Protein AF-A0A1G0K2X9-F1 (afdb_monomer_lite)

Foldseek 3Di:
DDQWDWAAFAAKIKTDNDQLQDQQDKFQKDKDFDDPFDLKDLCVLCVVQSIARFIEMEGASVQQVLVQVLQVVSVCVNPVPDDVNSSDDHIYGHADADPPRDGDNRRVRVNVCRPDDHDRDDYDRYQDKDWDWDDDDPKIWIWIDRPPTMIMIGMPDPDDSVLNVVCNVVPDQPPPLSVLCVNPDDDDPPPCPVPCPVCSVVVNVVSVVVSVVVVVVD

pLDDT: mean 70.69, std 17.68, range [31.41, 95.06]

Secondary structure (DSSP, 8-state):
--SSEEEEETTEEEEESS-TTS----EEEEEEE-TT---EESHHHHHHHSEESS-EEEEEGGGHHHHHHHHHHHHHHH-TT--GGGT-SPPEEEEPPPTTPPPP--HHHHHHHHHSS----PPSSPPPEEEEEEEETTEEEEEEEETTTEEEEEESS---HHHHHHHHHTGGG-HHHHHHTTT------TT-TTSHHHHHHHHHHHHHHHHHHHHHT-

Radius of gyration: 18.3 Å; chains: 1; bounding box: 35×46×52 Å

Structure (mmCIF, N/CA/C/O backbone):
data_AF-A0A1G0K2X9-F1
#
_entry.id   AF-A0A1G0K2X9-F1
#
loop_
_atom_site.group_PDB
_atom_site.id
_atom_site.type_symbol
_atom_site.label_atom_id
_atom_site.label_alt_id
_atom_site.label_comp_id
_atom_site.label_asym_id
_atom_site.label_entity_id
_atom_site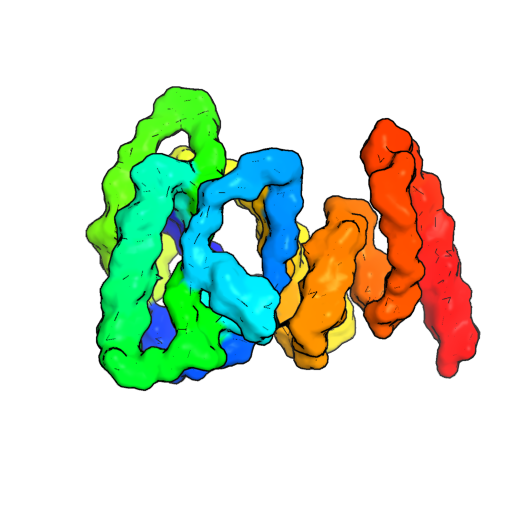.label_seq_id
_atom_site.pdbx_PDB_ins_code
_atom_site.Cartn_x
_atom_site.Cartn_y
_atom_site.Cartn_z
_atom_site.occupancy
_atom_site.B_iso_or_equiv
_atom_site.auth_seq_id
_atom_site.auth_comp_id
_atom_site.auth_asym_id
_atom_site.auth_atom_id
_atom_site.pdbx_PDB_model_num
ATOM 1 N N . MET A 1 1 ? 16.653 2.088 9.966 1.00 58.22 1 MET A N 1
ATOM 2 C CA . MET A 1 1 ? 16.153 2.801 8.776 1.00 58.22 1 MET A CA 1
ATOM 3 C C . MET A 1 1 ? 14.787 2.215 8.491 1.00 58.22 1 MET A C 1
ATOM 5 O O . MET A 1 1 ? 14.693 0.998 8.639 1.00 58.22 1 MET A O 1
ATOM 9 N N . PRO A 1 2 ? 13.755 3.025 8.215 1.00 67.44 2 PRO A N 1
ATOM 10 C CA . PRO A 1 2 ? 12.453 2.471 7.889 1.00 67.44 2 PRO A CA 1
ATOM 11 C C . PRO A 1 2 ? 12.543 1.605 6.626 1.00 67.44 2 PRO A C 1
ATOM 13 O O . PRO A 1 2 ? 13.372 1.863 5.752 1.00 67.44 2 PRO A O 1
ATOM 16 N N . LEU A 1 3 ? 11.737 0.550 6.579 1.00 78.25 3 LEU A N 1
ATOM 17 C CA . LEU A 1 3 ? 11.606 -0.361 5.445 1.00 78.25 3 LEU A CA 1
ATOM 18 C C . LEU A 1 3 ? 10.887 0.323 4.278 1.00 78.25 3 LEU A C 1
ATOM 20 O O . LEU A 1 3 ? 11.187 0.043 3.120 1.00 78.25 3 LEU A O 1
ATOM 24 N N . LEU A 1 4 ? 9.956 1.225 4.593 1.00 83.69 4 LEU A N 1
ATOM 25 C CA . LEU A 1 4 ? 9.247 2.048 3.627 1.00 83.69 4 LEU A CA 1
ATOM 26 C C . LEU A 1 4 ? 9.661 3.516 3.736 1.00 83.69 4 LEU A C 1
ATOM 28 O O . LEU A 1 4 ? 9.582 4.133 4.799 1.00 83.69 4 LEU A O 1
ATOM 32 N N . ASP A 1 5 ? 10.012 4.111 2.602 1.00 83.69 5 ASP A N 1
ATOM 33 C CA . ASP A 1 5 ? 10.122 5.560 2.486 1.00 83.69 5 ASP A CA 1
ATOM 34 C C . ASP A 1 5 ? 8.722 6.169 2.363 1.00 83.69 5 ASP A C 1
ATOM 36 O O . ASP A 1 5 ? 7.942 5.786 1.483 1.00 83.69 5 ASP A O 1
ATOM 40 N N . LEU A 1 6 ? 8.433 7.176 3.189 1.00 84.50 6 LEU A N 1
ATOM 41 C CA . LEU A 1 6 ? 7.237 8.003 3.064 1.00 84.50 6 LEU A CA 1
ATOM 42 C C . LEU A 1 6 ? 7.522 9.247 2.218 1.00 84.50 6 LEU A C 1
ATOM 44 O O . LEU A 1 6 ? 8.376 10.063 2.564 1.00 84.50 6 LEU A O 1
ATOM 48 N N . ILE A 1 7 ? 6.728 9.451 1.170 1.00 83.69 7 ILE A N 1
ATOM 49 C CA . ILE A 1 7 ? 6.703 10.688 0.383 1.00 83.69 7 ILE A CA 1
ATOM 50 C C . ILE A 1 7 ? 5.349 11.365 0.577 1.00 83.69 7 ILE A C 1
ATOM 52 O O . ILE A 1 7 ? 4.294 10.748 0.403 1.00 83.69 7 ILE A O 1
ATOM 56 N N . ALA A 1 8 ? 5.374 12.652 0.918 1.00 82.06 8 ALA A N 1
ATOM 57 C CA . ALA A 1 8 ? 4.185 13.487 0.998 1.00 82.06 8 ALA A CA 1
ATOM 58 C C . ALA A 1 8 ? 4.082 14.386 -0.239 1.00 82.06 8 ALA A C 1
ATOM 60 O O . ALA A 1 8 ? 5.015 15.112 -0.569 1.00 82.06 8 ALA A O 1
ATOM 61 N N . VAL A 1 9 ? 2.929 14.353 -0.910 1.00 80.94 9 VAL A N 1
ATOM 62 C CA . VAL A 1 9 ? 2.637 15.193 -2.079 1.00 80.94 9 VAL A CA 1
ATOM 63 C C . VAL A 1 9 ? 1.255 15.800 -1.893 1.00 80.94 9 VAL A C 1
ATOM 65 O O . VAL A 1 9 ? 0.242 15.144 -2.136 1.00 80.94 9 VAL A O 1
ATOM 68 N N . GLY A 1 10 ? 1.206 17.038 -1.395 1.00 80.94 10 GLY A N 1
ATOM 69 C CA . GLY A 1 10 ? -0.045 17.656 -0.955 1.00 80.94 10 GLY A CA 1
ATOM 70 C C . GLY A 1 10 ? -0.787 16.744 0.030 1.00 80.94 10 GLY A C 1
ATOM 71 O O . GLY A 1 10 ? -0.238 16.310 1.047 1.00 80.94 10 GLY A O 1
ATOM 72 N N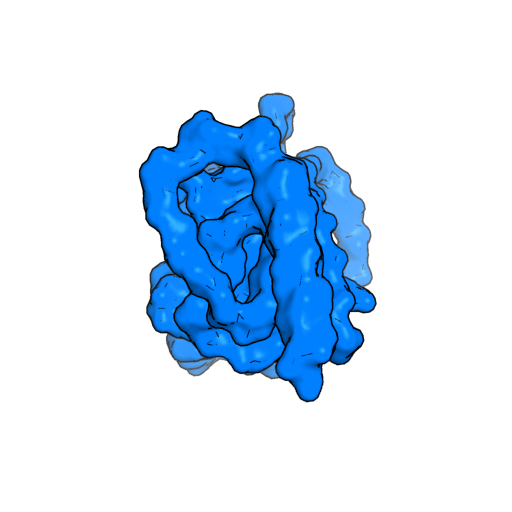 . ASN A 1 11 ? -2.011 16.368 -0.332 1.00 83.00 11 ASN A N 1
ATOM 73 C CA . ASN A 1 11 ? -2.855 15.474 0.464 1.00 83.00 11 ASN A CA 1
ATOM 74 C C . ASN A 1 11 ? -2.606 13.979 0.218 1.00 83.00 11 ASN A C 1
ATOM 76 O O . ASN A 1 11 ? -3.255 13.144 0.846 1.00 83.00 11 ASN A O 1
ATOM 80 N N . CYS A 1 12 ? -1.687 13.629 -0.681 1.00 85.62 12 CYS A N 1
ATOM 81 C CA . CYS A 1 12 ? -1.311 12.252 -0.954 1.00 85.62 12 CYS A CA 1
ATOM 82 C C . CYS A 1 12 ? -0.108 11.821 -0.108 1.00 85.62 12 CYS A C 1
ATOM 84 O O . CYS A 1 12 ? 0.784 12.613 0.228 1.00 85.62 12 CYS A O 1
ATOM 86 N N . ARG A 1 13 ? -0.094 10.536 0.232 1.00 87.00 13 ARG A N 1
ATOM 87 C CA . ARG A 1 13 ? 1.001 9.825 0.872 1.00 87.00 13 ARG A CA 1
ATOM 88 C C . ARG A 1 13 ? 1.353 8.623 0.041 1.00 87.00 13 ARG A C 1
ATOM 90 O O . ARG A 1 13 ? 0.472 7.891 -0.398 1.00 87.00 13 ARG A O 1
ATOM 97 N N . ILE A 1 14 ? 2.643 8.450 -0.164 1.00 88.12 14 ILE A N 1
ATOM 98 C CA . ILE A 1 14 ? 3.176 7.374 -0.971 1.00 88.12 14 ILE A CA 1
ATOM 99 C C . ILE A 1 14 ? 4.178 6.625 -0.112 1.00 88.12 14 ILE A C 1
ATOM 101 O O . ILE A 1 14 ? 5.106 7.241 0.409 1.00 88.12 14 ILE A O 1
ATOM 105 N N . LEU A 1 15 ? 3.978 5.320 0.042 1.00 88.69 15 LEU A N 1
ATOM 106 C CA . LEU A 1 15 ? 4.958 4.432 0.658 1.00 88.69 15 LEU A CA 1
ATOM 107 C C . LEU A 1 15 ? 5.689 3.669 -0.442 1.00 88.69 15 LEU A C 1
ATOM 109 O O . LEU A 1 15 ? 5.0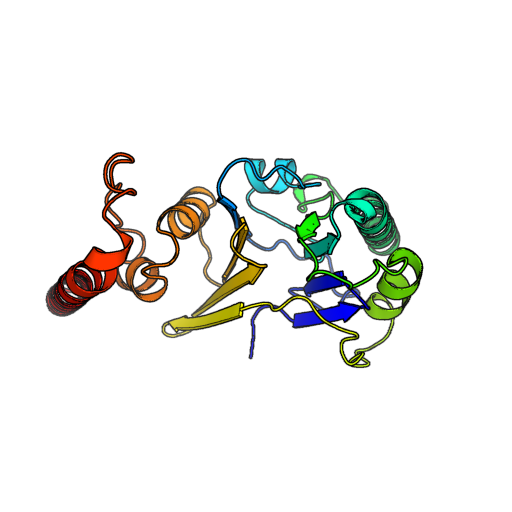43 3.114 -1.332 1.00 88.69 15 LEU A O 1
ATOM 113 N N . ARG A 1 16 ? 7.020 3.623 -0.394 1.00 86.06 16 ARG A N 1
ATOM 114 C CA . ARG A 1 16 ? 7.831 2.868 -1.363 1.00 86.06 16 ARG A CA 1
ATOM 115 C C . ARG A 1 16 ? 8.888 2.021 -0.656 1.00 86.06 16 ARG A C 1
ATOM 117 O O . ARG A 1 16 ? 9.515 2.491 0.285 1.00 86.06 16 ARG A O 1
ATOM 124 N N . TRP A 1 17 ? 9.096 0.802 -1.146 1.00 83.12 17 TRP A N 1
ATOM 125 C CA . TRP A 1 17 ? 10.187 -0.081 -0.704 1.00 83.12 17 TRP A CA 1
ATOM 126 C C . TRP A 1 17 ? 11.537 0.309 -1.301 1.00 83.12 17 TRP A C 1
ATOM 128 O O . TRP A 1 17 ? 12.582 0.100 -0.697 1.00 83.12 17 TRP A O 1
ATOM 138 N N . GLU A 1 18 ? 11.519 0.857 -2.510 1.00 77.31 18 GLU A N 1
ATOM 139 C CA . GLU A 1 18 ? 12.718 1.143 -3.283 1.00 77.31 18 GLU A CA 1
ATOM 140 C C . GLU A 1 18 ? 12.566 2.451 -4.055 1.00 77.31 18 GLU A C 1
ATOM 142 O O . GLU A 1 18 ? 11.459 2.965 -4.257 1.00 77.31 18 GLU A O 1
ATOM 147 N N . ALA A 1 19 ? 13.698 3.001 -4.496 1.00 73.50 19 ALA A N 1
ATOM 148 C CA . ALA A 1 19 ? 13.689 4.109 -5.434 1.00 73.50 19 ALA A CA 1
ATOM 149 C C . ALA A 1 19 ? 12.940 3.695 -6.709 1.00 73.50 19 ALA A C 1
ATOM 151 O O . ALA A 1 19 ? 13.078 2.575 -7.193 1.00 73.50 19 ALA A O 1
ATOM 152 N N . TRP A 1 20 ? 12.162 4.620 -7.268 1.00 65.88 20 TRP A N 1
ATOM 153 C CA . TRP A 1 20 ? 11.263 4.360 -8.395 1.00 65.88 20 TRP A CA 1
ATOM 154 C C . TRP A 1 20 ? 11.950 3.709 -9.619 1.00 65.88 20 TRP A C 1
ATOM 156 O O . TRP A 1 20 ? 11.330 2.944 -10.353 1.00 65.88 20 TRP A O 1
ATOM 166 N N . ASN A 1 21 ? 13.238 3.984 -9.830 1.00 67.25 21 ASN A N 1
ATOM 167 C CA . ASN A 1 21 ? 14.038 3.472 -10.943 1.00 67.25 21 ASN A CA 1
ATOM 168 C C . ASN A 1 21 ? 14.802 2.168 -10.643 1.00 67.25 21 ASN A C 1
ATOM 170 O O . ASN A 1 21 ? 15.596 1.734 -11.477 1.00 67.25 21 ASN A O 1
ATOM 174 N N . ALA A 1 22 ? 14.610 1.548 -9.478 1.00 64.69 22 ALA A N 1
ATOM 175 C CA . ALA A 1 22 ? 15.149 0.218 -9.224 1.00 64.69 22 ALA A CA 1
ATOM 176 C C . ALA A 1 22 ? 14.462 -0.826 -10.138 1.00 64.69 22 ALA A C 1
ATOM 178 O O . ALA A 1 22 ? 13.331 -0.597 -10.587 1.00 64.69 22 ALA A O 1
ATOM 179 N N . PRO A 1 23 ? 15.088 -1.982 -10.432 1.00 68.06 23 PRO A N 1
ATOM 180 C CA . PRO A 1 23 ? 14.395 -3.116 -11.055 1.00 68.06 23 PRO A CA 1
ATOM 181 C C . PRO A 1 23 ? 13.141 -3.500 -10.259 1.00 68.06 23 PRO A C 1
ATOM 183 O O . PRO A 1 23 ? 13.160 -3.376 -9.041 1.00 68.06 23 PRO A O 1
ATOM 186 N N . ALA A 1 24 ? 12.060 -3.935 -10.918 1.00 67.38 24 ALA A N 1
ATOM 187 C CA . ALA A 1 24 ? 10.810 -4.311 -10.245 1.00 67.38 24 ALA A CA 1
ATOM 188 C C . ALA A 1 24 ? 11.021 -5.438 -9.226 1.00 67.38 24 ALA A C 1
ATOM 190 O O . ALA A 1 24 ? 11.086 -6.613 -9.582 1.00 67.38 24 ALA A O 1
ATOM 191 N N . GLY A 1 25 ? 11.133 -5.063 -7.948 1.00 72.56 25 GLY A N 1
ATOM 192 C CA . GLY A 1 25 ? 11.098 -5.997 -6.836 1.00 72.56 25 GLY A CA 1
ATOM 193 C C . GLY A 1 25 ? 9.686 -6.532 -6.604 1.00 72.56 25 GLY A C 1
ATOM 194 O O . GLY A 1 25 ? 8.691 -5.904 -6.969 1.00 72.56 25 GLY A O 1
ATOM 195 N N . ARG A 1 26 ? 9.596 -7.701 -5.966 1.00 78.31 26 ARG A N 1
ATOM 196 C CA . ARG A 1 26 ? 8.337 -8.258 -5.464 1.00 78.31 26 ARG A CA 1
ATOM 197 C C . ARG A 1 26 ? 8.364 -8.189 -3.947 1.00 78.31 26 ARG A C 1
ATOM 199 O O . ARG A 1 26 ? 9.166 -8.872 -3.312 1.00 78.31 26 ARG A O 1
ATOM 206 N N . TRP A 1 27 ? 7.471 -7.389 -3.383 1.00 83.06 27 TRP A N 1
ATOM 207 C CA . TRP A 1 27 ? 7.422 -7.134 -1.950 1.00 83.06 27 TRP A CA 1
ATOM 208 C C . TRP A 1 27 ? 6.168 -7.740 -1.353 1.00 83.06 27 TRP A C 1
ATOM 210 O O . TRP A 1 27 ? 5.076 -7.589 -1.896 1.00 83.06 27 TRP A O 1
ATOM 220 N N . PHE A 1 28 ? 6.328 -8.435 -0.233 1.00 81.56 28 PHE A N 1
ATOM 221 C CA . PHE A 1 28 ? 5.206 -8.979 0.510 1.00 81.56 28 PHE A CA 1
ATOM 222 C C . PHE A 1 28 ? 4.449 -7.860 1.217 1.00 81.56 28 PHE A C 1
ATOM 224 O O . PHE A 1 28 ? 5.034 -7.060 1.949 1.00 81.56 28 PHE A O 1
ATOM 231 N N . PHE A 1 29 ? 3.139 -7.822 1.006 1.00 85.69 29 PHE A N 1
ATOM 232 C CA . PHE A 1 29 ? 2.287 -6.763 1.517 1.00 85.69 29 PHE A CA 1
ATOM 233 C C . PHE A 1 29 ? 0.939 -7.320 1.955 1.00 85.69 29 PHE A C 1
ATOM 235 O O . PHE A 1 29 ? 0.361 -8.201 1.318 1.00 85.69 29 PHE A O 1
ATOM 242 N N . SER A 1 30 ? 0.433 -6.784 3.060 1.00 87.56 30 SER A N 1
ATOM 243 C CA . SER A 1 30 ? -0.923 -7.038 3.514 1.00 87.56 30 SER A CA 1
ATOM 244 C C . SER A 1 30 ? -1.467 -5.795 4.201 1.00 87.56 30 SER A C 1
ATOM 246 O O . SER A 1 30 ? -0.730 -5.001 4.794 1.00 87.56 30 SER A O 1
ATOM 248 N N . TYR A 1 31 ? -2.779 -5.636 4.125 1.00 89.12 31 TYR A N 1
ATOM 249 C CA . TYR A 1 31 ? -3.495 -4.516 4.708 1.00 89.12 31 TYR A CA 1
ATOM 250 C C . TYR A 1 31 ? -4.696 -5.023 5.503 1.00 89.12 31 TYR A C 1
ATOM 252 O O . TYR A 1 31 ? -5.118 -6.175 5.387 1.00 89.12 31 TYR A O 1
ATOM 260 N N . ARG A 1 32 ? -5.255 -4.139 6.323 1.00 88.00 32 ARG A N 1
ATOM 261 C CA . ARG A 1 32 ? -6.528 -4.347 7.002 1.00 88.00 32 ARG A CA 1
ATOM 262 C C . ARG A 1 32 ? -7.369 -3.096 6.907 1.00 88.00 32 ARG A C 1
ATOM 264 O O . ARG A 1 32 ? -6.894 -2.007 7.221 1.00 88.00 32 ARG A O 1
ATOM 271 N N . THR A 1 33 ? -8.631 -3.284 6.559 1.00 88.19 33 THR A N 1
ATOM 272 C CA . THR A 1 33 ? -9.662 -2.254 6.641 1.00 88.19 33 THR A CA 1
ATOM 273 C C . THR A 1 33 ? -10.558 -2.479 7.859 1.00 88.19 33 THR A C 1
ATOM 275 O O . THR A 1 33 ? -10.616 -3.580 8.420 1.00 88.19 33 THR A O 1
ATOM 278 N N . ARG A 1 34 ? -11.234 -1.423 8.319 1.00 82.62 34 ARG A N 1
ATOM 279 C CA . ARG A 1 34 ? -12.203 -1.480 9.423 1.00 82.62 34 ARG A CA 1
ATOM 280 C C . ARG A 1 34 ? -13.555 -0.916 9.006 1.00 82.62 34 ARG A C 1
ATOM 282 O O . ARG A 1 34 ? -13.620 0.047 8.246 1.00 82.62 34 ARG A O 1
ATOM 289 N N . GLY A 1 35 ? -14.620 -1.484 9.574 1.00 81.94 35 GLY A N 1
ATOM 290 C CA . GLY A 1 35 ? -15.998 -1.101 9.259 1.00 81.94 35 GLY A CA 1
ATOM 291 C C . GLY A 1 35 ? -16.323 -1.313 7.780 1.00 81.94 35 GLY A C 1
ATOM 292 O O . GLY A 1 35 ? -15.769 -2.205 7.144 1.00 81.94 35 GLY A O 1
ATOM 293 N N . ASP A 1 36 ? -17.169 -0.446 7.228 1.00 83.06 36 ASP A N 1
ATOM 294 C CA . ASP A 1 36 ? -17.617 -0.507 5.828 1.00 83.06 36 ASP A CA 1
ATOM 295 C C . ASP A 1 36 ? -16.670 0.230 4.861 1.00 83.06 36 ASP A C 1
ATOM 297 O O . ASP A 1 36 ? -17.090 0.818 3.857 1.00 83.06 36 ASP A O 1
ATOM 301 N N . TYR A 1 37 ? -15.375 0.273 5.184 1.00 87.50 37 TYR A N 1
ATOM 302 C CA . TYR A 1 37 ? -14.394 0.976 4.370 1.00 87.50 37 TYR A CA 1
ATOM 303 C C . TYR A 1 37 ? -14.243 0.310 2.999 1.00 87.50 37 TYR A C 1
ATOM 305 O O . TYR A 1 37 ? -13.896 -0.864 2.889 1.00 87.50 37 TYR A O 1
ATOM 313 N N . ARG A 1 38 ? -14.479 1.097 1.946 1.00 89.81 38 ARG A N 1
ATOM 314 C CA . ARG A 1 38 ? -14.589 0.613 0.559 1.00 89.81 38 ARG A CA 1
ATOM 315 C C . ARG A 1 38 ? -13.728 1.367 -0.451 1.00 89.81 38 ARG A C 1
ATOM 317 O O . ARG A 1 38 ? -13.798 1.089 -1.643 1.00 89.81 38 ARG A O 1
ATOM 324 N N . TRP A 1 39 ? -12.959 2.358 -0.008 1.00 94.25 39 TRP A N 1
ATOM 325 C CA . TRP A 1 39 ? -12.163 3.193 -0.908 1.00 94.25 39 TRP A CA 1
ATOM 326 C C . TRP A 1 39 ? -10.814 2.531 -1.185 1.00 94.25 39 TRP A C 1
ATOM 328 O O . TRP A 1 39 ? -9.788 2.978 -0.687 1.00 94.25 39 TRP A O 1
ATOM 338 N N . LEU A 1 40 ? -10.827 1.443 -1.955 1.00 95.06 40 LEU A N 1
ATOM 339 C CA . LEU A 1 40 ? -9.634 0.694 -2.349 1.00 95.06 40 LEU A CA 1
ATOM 340 C C . LEU A 1 40 ? -9.585 0.494 -3.863 1.00 95.06 40 LEU A C 1
ATOM 342 O O . LEU A 1 40 ? -10.595 0.177 -4.488 1.00 95.06 40 LEU A O 1
ATOM 346 N N . MET A 1 41 ? -8.390 0.587 -4.442 1.00 94.75 41 MET A N 1
ATOM 347 C CA . MET A 1 41 ? -8.099 0.180 -5.819 1.00 94.75 41 MET A CA 1
ATOM 348 C C . MET A 1 41 ? -6.831 -0.679 -5.859 1.00 94.75 41 MET A C 1
ATOM 350 O O . MET A 1 41 ? -5.958 -0.546 -5.006 1.00 94.75 41 MET A O 1
ATOM 354 N N . GLY A 1 42 ? -6.779 -1.627 -6.796 1.00 90.69 42 GLY A N 1
ATOM 355 C CA . GLY A 1 42 ? -5.678 -2.594 -6.934 1.00 90.69 42 GLY A CA 1
ATOM 356 C C . GLY A 1 42 ? -5.564 -3.654 -5.830 1.00 90.69 42 GLY A C 1
ATOM 357 O O . GLY A 1 42 ? -4.751 -4.566 -5.937 1.00 90.69 42 GLY A O 1
ATOM 358 N N . HIS A 1 43 ? -6.418 -3.600 -4.804 1.00 92.31 43 HIS A N 1
ATOM 359 C CA . HIS A 1 43 ? -6.398 -4.535 -3.676 1.00 92.31 43 HIS A CA 1
ATOM 360 C C . HIS A 1 43 ? -6.611 -6.007 -4.065 1.00 92.31 43 HIS A C 1
ATOM 362 O O . HIS A 1 43 ? -6.054 -6.870 -3.404 1.00 92.31 43 HIS A O 1
ATOM 368 N N . ALA A 1 44 ? -7.320 -6.310 -5.159 1.00 89.88 44 ALA A N 1
ATOM 369 C CA . ALA A 1 44 ? -7.557 -7.691 -5.598 1.00 89.88 44 ALA A CA 1
ATOM 370 C C . ALA A 1 44 ? -6.259 -8.478 -5.868 1.00 89.88 44 ALA A C 1
ATOM 372 O O . ALA A 1 44 ? -6.188 -9.670 -5.589 1.00 89.88 44 ALA A O 1
ATOM 373 N N . VAL A 1 45 ? -5.211 -7.814 -6.366 1.00 86.62 45 VAL A N 1
ATOM 374 C CA . VAL A 1 45 ? -3.904 -8.452 -6.601 1.00 86.62 45 VAL A CA 1
ATOM 375 C C . VAL A 1 45 ? -3.175 -8.707 -5.287 1.00 86.62 45 VAL A C 1
ATOM 377 O O . VAL A 1 45 ? -2.577 -9.764 -5.107 1.00 86.62 45 VAL A O 1
ATOM 380 N N . VAL A 1 46 ? -3.300 -7.797 -4.324 1.00 88.50 46 VAL A N 1
ATOM 381 C CA . VAL A 1 46 ? -2.794 -8.016 -2.963 1.00 88.50 46 VAL A CA 1
ATOM 382 C C . VAL A 1 46 ? -3.562 -9.149 -2.276 1.00 88.50 46 VAL A C 1
ATOM 384 O O . VAL A 1 46 ? -2.964 -10.001 -1.626 1.00 88.50 46 VAL A O 1
ATOM 387 N N . ASP A 1 47 ? -4.877 -9.212 -2.450 1.00 88.00 47 ASP A N 1
ATOM 388 C CA . ASP A 1 47 ? -5.716 -10.247 -1.851 1.00 88.00 47 ASP A CA 1
ATOM 389 C C . ASP A 1 47 ? -5.472 -11.628 -2.464 1.00 88.00 47 ASP A C 1
ATOM 391 O O . ASP A 1 47 ? -5.656 -12.629 -1.775 1.00 88.00 47 ASP A O 1
ATOM 395 N N . GLU A 1 48 ? -5.041 -11.711 -3.720 1.00 86.12 48 GLU A N 1
ATOM 396 C CA . GLU A 1 48 ? -4.720 -12.983 -4.372 1.00 86.12 48 GLU A CA 1
ATOM 397 C C . GLU A 1 48 ? -3.268 -13.401 -4.096 1.00 86.12 48 GLU A C 1
ATOM 399 O O . GLU A 1 48 ? -3.005 -14.508 -3.621 1.00 86.12 48 GLU A O 1
ATOM 404 N N . PHE A 1 49 ? -2.314 -12.494 -4.318 1.00 83.69 49 PHE A N 1
ATOM 405 C CA . PHE A 1 49 ? -0.886 -12.819 -4.349 1.00 83.69 49 PHE A CA 1
ATOM 406 C C . PHE A 1 49 ? -0.114 -12.376 -3.100 1.00 83.69 49 PHE A C 1
ATOM 408 O O . PHE A 1 49 ? 0.994 -12.856 -2.868 1.00 83.69 49 PHE A O 1
ATOM 415 N N . ALA A 1 50 ? -0.697 -11.509 -2.263 1.00 84.56 50 ALA A N 1
ATOM 416 C CA . ALA A 1 50 ? -0.048 -10.860 -1.115 1.00 84.56 50 ALA A CA 1
ATOM 417 C C . ALA A 1 50 ? 1.263 -10.147 -1.478 1.00 84.56 50 ALA A C 1
ATOM 419 O O . ALA A 1 50 ? 2.205 -10.104 -0.681 1.00 84.56 50 ALA A O 1
ATOM 420 N N . THR A 1 51 ? 1.328 -9.607 -2.696 1.00 83.88 51 THR A N 1
ATOM 421 C CA . THR A 1 51 ? 2.513 -8.947 -3.238 1.00 83.88 51 THR A CA 1
ATOM 422 C C . THR A 1 51 ? 2.179 -7.623 -3.903 1.00 83.88 51 THR A C 1
ATOM 424 O O . THR A 1 51 ? 1.071 -7.415 -4.396 1.00 83.88 51 THR A O 1
ATOM 427 N N . VAL A 1 52 ? 3.176 -6.743 -3.947 1.00 86.19 52 VAL A N 1
ATOM 428 C CA . VAL A 1 52 ? 3.175 -5.480 -4.692 1.00 86.19 52 VAL A CA 1
ATOM 429 C C . VAL A 1 52 ? 4.550 -5.252 -5.327 1.00 86.19 52 VAL A C 1
ATOM 431 O O . VAL A 1 52 ? 5.569 -5.637 -4.748 1.00 86.19 52 VAL A O 1
ATOM 434 N N . SER A 1 53 ? 4.590 -4.613 -6.496 1.00 81.62 53 SER A N 1
ATOM 435 C CA . SER A 1 53 ? 5.834 -4.153 -7.152 1.00 81.62 53 SER A CA 1
ATOM 436 C C . SER A 1 53 ? 5.975 -2.637 -7.206 1.00 81.62 53 SER A C 1
ATOM 438 O O . SER A 1 53 ? 7.032 -2.119 -7.571 1.00 81.62 53 SER A O 1
ATOM 440 N N . GLY A 1 54 ? 4.904 -1.913 -6.889 1.00 82.44 54 GLY A N 1
ATOM 441 C CA . GLY A 1 54 ? 4.834 -0.463 -6.996 1.00 82.44 54 GLY A CA 1
ATOM 442 C C . GLY A 1 54 ? 4.680 0.233 -5.646 1.00 82.44 54 GLY A C 1
ATOM 443 O O . GLY A 1 54 ? 4.452 -0.417 -4.622 1.00 82.44 54 GLY A O 1
ATOM 444 N N . PRO A 1 55 ? 4.770 1.572 -5.638 1.00 88.44 55 PRO A N 1
ATOM 445 C CA . PRO A 1 55 ? 4.431 2.359 -4.465 1.00 88.44 55 PRO A CA 1
ATOM 446 C C . PRO A 1 55 ? 2.980 2.122 -4.023 1.00 88.44 55 PRO A C 1
ATOM 448 O O . PRO A 1 55 ? 2.095 1.883 -4.847 1.00 88.44 55 PRO A O 1
ATOM 451 N N . LEU A 1 56 ? 2.735 2.234 -2.720 1.00 91.50 56 LEU A N 1
ATOM 452 C CA . LEU A 1 56 ? 1.392 2.261 -2.145 1.00 91.50 56 LEU A CA 1
ATOM 453 C C . LEU A 1 56 ? 0.917 3.707 -2.077 1.00 91.50 56 LEU A C 1
ATOM 455 O O . LEU A 1 56 ? 1.625 4.555 -1.532 1.00 91.50 56 LEU A O 1
ATOM 459 N N . PHE A 1 57 ? -0.284 3.986 -2.569 1.00 91.94 57 PHE A N 1
ATOM 460 C CA . PHE A 1 57 ? -0.824 5.342 -2.612 1.00 91.94 57 PHE A CA 1
ATOM 461 C C . PHE A 1 57 ? -1.979 5.518 -1.628 1.00 91.94 57 PHE A C 1
ATOM 463 O O . PHE A 1 57 ? -2.921 4.732 -1.602 1.00 91.94 57 PHE A O 1
ATOM 470 N N . PHE A 1 58 ? -1.950 6.605 -0.868 1.00 91.38 58 PHE A N 1
ATOM 471 C CA . PHE A 1 58 ? -3.011 7.001 0.049 1.00 91.38 58 PHE A CA 1
ATOM 472 C C . PHE A 1 58 ? -3.394 8.443 -0.260 1.00 91.38 58 PHE A C 1
ATOM 474 O O . PHE A 1 58 ? -2.545 9.330 -0.250 1.00 91.38 58 PHE A O 1
ATOM 481 N N . SER A 1 59 ? -4.648 8.698 -0.603 1.00 89.31 59 SER A N 1
ATOM 482 C CA . SER A 1 59 ? -5.103 10.002 -1.112 1.00 89.31 59 SER A CA 1
ATOM 483 C C . SER A 1 59 ? -6.571 10.211 -0.759 1.00 89.31 59 SER A C 1
ATOM 485 O O . SER A 1 59 ? -7.238 9.226 -0.449 1.00 89.31 59 SER A O 1
ATOM 487 N N . PRO A 1 60 ? -7.104 11.443 -0.756 1.00 89.19 60 PRO A N 1
ATOM 488 C CA . PRO A 1 60 ? -8.536 11.668 -0.599 1.00 89.19 60 PRO A CA 1
ATOM 489 C C . PRO A 1 60 ? -9.377 10.734 -1.478 1.00 89.19 60 PRO A C 1
ATOM 491 O O . PRO A 1 60 ? -9.023 10.445 -2.622 1.00 89.19 60 PRO A O 1
ATOM 494 N N . ALA A 1 61 ? -10.480 10.216 -0.933 1.00 89.50 61 ALA A N 1
ATOM 495 C CA . ALA A 1 61 ? -11.276 9.182 -1.601 1.00 89.50 61 ALA A CA 1
ATOM 496 C C . ALA A 1 61 ? -11.813 9.608 -2.984 1.00 89.50 61 ALA A C 1
ATOM 498 O O . ALA A 1 61 ? -11.957 8.774 -3.875 1.00 89.50 61 ALA A O 1
ATOM 499 N N . ASP A 1 62 ? -12.070 10.900 -3.180 1.00 89.06 62 ASP A N 1
ATOM 500 C CA . ASP A 1 62 ? -12.487 11.514 -4.445 1.00 89.06 62 ASP A CA 1
ATOM 501 C C . ASP A 1 62 ? -11.355 11.622 -5.486 1.00 89.06 62 ASP A C 1
ATOM 503 O O . ASP A 1 62 ? -11.616 11.820 -6.671 1.00 89.06 62 ASP A O 1
ATOM 507 N N . GLN A 1 63 ? -10.101 11.435 -5.073 1.00 89.69 63 GLN A N 1
ATOM 508 C CA . GLN A 1 63 ? -8.918 11.446 -5.935 1.00 89.69 63 GLN A CA 1
ATOM 509 C C . GLN A 1 63 ? -8.394 10.046 -6.269 1.00 89.69 63 GLN A C 1
ATOM 511 O O . GLN A 1 63 ? -7.435 9.917 -7.033 1.00 89.69 63 GLN A O 1
ATOM 516 N N . LEU A 1 64 ? -9.026 8.994 -5.738 1.00 90.75 64 LEU A N 1
ATOM 517 C CA . LEU A 1 64 ? -8.541 7.617 -5.828 1.00 90.75 64 LEU A CA 1
ATOM 518 C C . LEU A 1 64 ? -8.292 7.166 -7.278 1.00 90.75 64 LEU A C 1
ATOM 520 O O . LEU A 1 64 ? -7.261 6.571 -7.573 1.00 90.75 64 LEU A O 1
ATOM 524 N N . GLY A 1 65 ? -9.186 7.523 -8.205 1.00 91.19 65 GLY A N 1
ATOM 525 C CA . GLY A 1 65 ? -9.013 7.204 -9.627 1.00 91.19 65 GLY A CA 1
ATOM 526 C C . GLY A 1 65 ? -7.809 7.903 -10.270 1.00 91.19 65 GLY A C 1
ATOM 527 O O . GLY A 1 65 ? -7.104 7.298 -11.073 1.00 91.19 65 GLY A O 1
ATOM 528 N N . LYS A 1 66 ? -7.523 9.153 -9.881 1.00 90.12 66 LYS A N 1
ATOM 529 C CA . LYS A 1 66 ? -6.375 9.912 -10.403 1.00 90.12 66 LYS A CA 1
ATOM 530 C C . LYS A 1 66 ? -5.054 9.321 -9.927 1.00 90.12 66 LYS A C 1
ATOM 532 O O . LYS A 1 66 ? 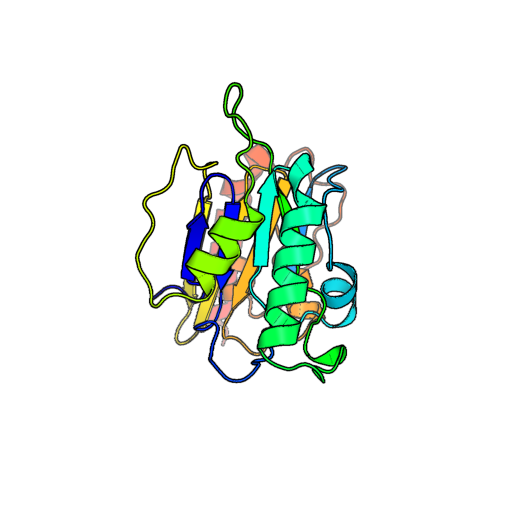-4.150 9.110 -10.729 1.00 90.12 66 LYS A O 1
ATOM 537 N N . ILE A 1 67 ? -4.949 9.004 -8.634 1.00 89.56 67 ILE A N 1
ATOM 538 C CA . ILE A 1 67 ? -3.729 8.384 -8.100 1.00 89.56 67 ILE A CA 1
ATOM 539 C C . ILE A 1 67 ? -3.515 6.974 -8.650 1.00 89.56 67 ILE A C 1
ATOM 541 O O . ILE A 1 67 ? -2.377 6.596 -8.912 1.00 89.56 67 ILE A O 1
ATOM 545 N N . TYR A 1 68 ? -4.594 6.231 -8.905 1.00 91.44 68 TYR A N 1
ATOM 546 C CA . TYR A 1 68 ? -4.510 4.930 -9.550 1.00 91.44 68 TYR A CA 1
ATOM 547 C C . TYR A 1 68 ? -3.969 5.062 -10.978 1.00 91.44 68 TYR A C 1
ATOM 549 O O . TYR A 1 68 ? -3.020 4.368 -11.326 1.00 91.44 68 TYR A O 1
ATOM 557 N N . ASN A 1 69 ? -4.477 6.008 -11.775 1.00 89.38 69 ASN A N 1
ATOM 558 C CA . ASN A 1 69 ? -3.966 6.283 -13.125 1.00 89.38 69 ASN A CA 1
ATOM 559 C C . ASN A 1 69 ? -2.509 6.766 -13.129 1.00 89.38 69 ASN A C 1
ATOM 561 O O . ASN A 1 69 ? -1.728 6.359 -13.994 1.00 89.38 69 ASN A O 1
ATOM 565 N N . ALA A 1 70 ? -2.122 7.597 -12.156 1.00 87.19 70 ALA A N 1
ATOM 566 C CA . ALA A 1 70 ? -0.734 8.011 -11.969 1.00 87.19 70 ALA A CA 1
ATOM 567 C C . ALA A 1 70 ? 0.153 6.795 -11.679 1.00 87.19 70 ALA A C 1
ATOM 569 O O . ALA A 1 70 ? 1.183 6.612 -12.325 1.00 87.19 70 ALA A O 1
ATOM 570 N N . GLY A 1 71 ? -0.296 5.928 -10.767 1.00 87.75 71 GLY A N 1
ATOM 571 C CA . GLY A 1 71 ? 0.326 4.647 -10.482 1.00 87.75 71 GLY A CA 1
ATOM 572 C C . GLY A 1 71 ? 0.463 3.807 -11.748 1.00 87.75 71 GLY A C 1
ATOM 573 O O . GLY A 1 71 ? 1.578 3.412 -12.048 1.00 87.75 71 GLY A O 1
ATOM 574 N N . ILE A 1 72 ? -0.602 3.638 -12.544 1.00 87.75 72 ILE A N 1
ATOM 575 C CA . ILE A 1 72 ? -0.579 2.895 -13.816 1.00 87.75 72 ILE A CA 1
ATOM 576 C C . ILE A 1 72 ? 0.466 3.455 -14.791 1.00 87.75 72 ILE A C 1
ATOM 578 O O . ILE A 1 72 ? 1.284 2.721 -15.347 1.00 87.75 72 ILE A O 1
ATOM 582 N N . SER A 1 73 ? 0.459 4.776 -14.964 1.00 86.44 73 SER A N 1
ATOM 583 C CA . SER A 1 73 ? 1.390 5.492 -15.837 1.00 86.44 73 SER A CA 1
ATOM 584 C C . SER A 1 73 ? 2.839 5.305 -15.402 1.00 86.44 73 SER A C 1
ATOM 586 O O . SER A 1 73 ? 3.734 5.228 -16.241 1.00 86.44 73 SER A O 1
ATOM 588 N N . LEU A 1 74 ? 3.075 5.227 -14.093 1.00 83.44 74 LEU A N 1
ATOM 589 C CA . LEU A 1 74 ? 4.380 4.928 -13.534 1.00 83.44 74 LEU A CA 1
ATOM 590 C C . LEU A 1 74 ? 4.809 3.513 -13.942 1.00 83.44 74 LEU A C 1
ATOM 592 O O . LEU A 1 74 ? 5.825 3.378 -14.614 1.00 83.44 74 LEU A O 1
ATOM 596 N N . GLY A 1 75 ? 4.034 2.466 -13.656 1.00 84.12 75 GLY A N 1
ATOM 597 C CA . GLY A 1 75 ? 4.425 1.093 -14.028 1.00 84.12 75 GLY A CA 1
ATOM 598 C C . GLY A 1 75 ? 4.717 0.926 -15.515 1.00 84.12 75 GLY A C 1
ATOM 599 O O . GLY A 1 75 ? 5.769 0.393 -15.847 1.00 84.12 75 GLY A O 1
ATOM 600 N N . HIS A 1 76 ? 3.897 1.506 -16.398 1.00 84.94 76 HIS A N 1
ATOM 601 C CA . HIS A 1 76 ? 4.174 1.510 -17.841 1.00 84.94 76 HIS A CA 1
ATOM 602 C C . HIS A 1 76 ? 5.498 2.190 -18.220 1.00 84.94 76 HIS A C 1
ATOM 604 O O . HIS A 1 76 ? 6.151 1.765 -19.168 1.00 84.94 76 HIS A O 1
ATOM 610 N N . ARG A 1 77 ? 5.905 3.253 -17.512 1.00 84.56 77 ARG A N 1
ATOM 611 C CA . ARG A 1 77 ? 7.209 3.906 -17.732 1.00 84.56 77 ARG A CA 1
ATOM 612 C C . ARG A 1 77 ? 8.374 3.078 -17.200 1.00 84.56 77 ARG A C 1
ATOM 614 O O . ARG A 1 77 ? 9.484 3.238 -17.697 1.00 84.56 77 ARG A O 1
ATOM 621 N N . ARG A 1 78 ? 8.141 2.263 -16.168 1.00 81.75 78 ARG A N 1
ATOM 622 C CA . ARG A 1 78 ? 9.154 1.370 -15.594 1.00 81.75 78 ARG A CA 1
ATOM 623 C C . ARG A 1 78 ? 9.386 0.167 -16.495 1.00 81.75 78 ARG A C 1
ATOM 625 O O . ARG A 1 78 ? 10.529 -0.136 -16.809 1.00 81.75 78 ARG A O 1
ATOM 632 N N . ASP A 1 79 ? 8.301 -0.488 -16.887 1.00 83.81 79 ASP A N 1
ATOM 633 C CA . ASP A 1 79 ? 8.301 -1.654 -17.757 1.00 83.81 79 ASP A CA 1
ATOM 634 C C . ASP A 1 79 ? 6.939 -1.757 -18.477 1.00 83.81 79 ASP A C 1
ATOM 636 O O . ASP A 1 79 ? 5.924 -2.065 -17.843 1.00 83.81 79 ASP A O 1
ATOM 640 N N . PRO A 1 80 ? 6.881 -1.488 -19.795 1.00 83.62 80 PRO A N 1
ATOM 641 C CA . PRO A 1 80 ? 5.658 -1.634 -20.580 1.00 83.62 80 PRO A CA 1
ATOM 642 C C . PRO A 1 80 ? 5.109 -3.066 -20.622 1.00 83.62 80 PRO A C 1
ATOM 644 O O . PRO A 1 80 ? 3.919 -3.233 -20.884 1.00 83.62 80 PRO A O 1
ATOM 647 N N . GLU A 1 81 ? 5.955 -4.071 -20.377 1.00 84.25 81 GLU A N 1
ATOM 648 C CA . GLU A 1 81 ? 5.627 -5.500 -20.418 1.00 84.25 81 GLU A CA 1
ATOM 649 C C . GLU A 1 81 ? 5.550 -6.123 -19.013 1.00 84.25 81 GLU A C 1
ATOM 651 O O . GLU A 1 81 ? 5.598 -7.347 -18.864 1.00 84.25 81 GLU A O 1
ATOM 656 N N . MET A 1 82 ? 5.391 -5.295 -17.971 1.00 78.19 82 MET A N 1
ATOM 657 C CA . MET A 1 82 ? 5.325 -5.751 -16.583 1.00 78.19 82 MET A CA 1
ATOM 658 C C . MET A 1 82 ? 4.236 -6.814 -16.393 1.00 78.19 82 MET A C 1
ATOM 660 O O . MET A 1 82 ? 3.042 -6.564 -16.584 1.00 78.19 82 MET A O 1
ATOM 664 N N . ALA A 1 83 ? 4.648 -8.010 -15.979 1.00 74.62 83 ALA A N 1
ATOM 665 C CA . ALA A 1 83 ? 3.726 -9.113 -15.762 1.00 74.62 83 ALA A CA 1
ATOM 666 C C . ALA A 1 83 ? 2.802 -8.846 -14.556 1.00 74.62 83 ALA A C 1
ATOM 668 O O . ALA A 1 83 ? 3.220 -8.304 -13.532 1.00 74.62 83 ALA A O 1
ATOM 669 N N . VAL A 1 84 ? 1.535 -9.264 -14.660 1.00 67.81 84 VAL A N 1
ATOM 670 C CA . VAL A 1 84 ? 0.502 -9.064 -13.618 1.00 67.81 84 VAL A CA 1
ATOM 671 C C . VAL A 1 84 ? 0.925 -9.658 -12.271 1.00 67.81 84 VAL A C 1
ATOM 673 O O . VAL A 1 84 ? 0.693 -9.072 -11.212 1.00 67.81 84 VAL A O 1
ATOM 676 N N . ASP A 1 85 ? 1.601 -10.805 -12.303 1.00 67.56 85 ASP A N 1
ATOM 677 C CA . ASP A 1 85 ? 2.073 -11.502 -11.110 1.00 67.56 85 ASP A CA 1
ATOM 678 C C . ASP A 1 85 ? 3.199 -10.746 -10.384 1.00 67.56 85 ASP A C 1
ATOM 680 O O . ASP A 1 85 ? 3.535 -11.077 -9.246 1.00 67.56 85 ASP A O 1
ATOM 684 N N . GLN A 1 86 ? 3.781 -9.699 -10.974 1.00 69.31 86 GLN A N 1
ATOM 685 C CA . GLN A 1 86 ? 4.699 -8.816 -10.256 1.00 69.31 86 GLN A CA 1
ATOM 686 C C . GLN A 1 86 ? 3.986 -7.966 -9.194 1.00 69.31 86 GLN A C 1
ATOM 688 O O . GLN A 1 86 ? 4.657 -7.324 -8.403 1.00 69.31 86 GLN A O 1
ATOM 693 N N . GLY A 1 87 ? 2.659 -8.033 -9.061 1.00 61.84 87 GLY A N 1
ATOM 694 C CA . GLY A 1 87 ? 1.923 -7.245 -8.067 1.00 61.84 87 GLY A CA 1
ATOM 695 C C . GLY A 1 87 ? 1.395 -5.944 -8.661 1.00 61.84 87 GLY A C 1
ATOM 696 O O . GLY A 1 87 ? 1.408 -4.904 -8.003 1.00 61.84 87 GLY A O 1
ATOM 697 N N . TRP A 1 88 ? 0.971 -6.027 -9.923 1.00 75.38 88 TRP A N 1
ATOM 698 C CA . TRP A 1 88 ? 0.359 -4.956 -10.694 1.00 75.38 88 TRP A CA 1
ATOM 699 C C . TRP A 1 88 ? -1.133 -5.241 -10.876 1.00 75.38 88 TRP A C 1
ATOM 701 O O . TRP A 1 88 ? -1.464 -6.378 -11.221 1.00 75.38 88 TRP A O 1
ATOM 711 N N . PRO A 1 89 ? -2.058 -4.277 -10.689 1.00 83.94 89 PRO A N 1
ATOM 712 C CA . PRO A 1 89 ? -1.914 -2.810 -10.646 1.00 83.94 89 PRO A CA 1
ATOM 713 C C . PRO A 1 89 ? -1.483 -2.229 -9.279 1.00 83.94 89 PRO A C 1
ATOM 715 O O . PRO A 1 89 ? -1.425 -2.971 -8.300 1.00 83.94 89 PRO A O 1
ATOM 718 N N . PRO A 1 90 ? -1.196 -0.910 -9.175 1.00 89.62 90 PRO A N 1
ATOM 719 C CA . PRO A 1 90 ? -0.821 -0.273 -7.910 1.00 89.62 90 PRO A CA 1
ATOM 720 C C . PRO A 1 90 ? -1.920 -0.396 -6.850 1.00 89.62 90 PRO A C 1
ATOM 722 O O . PRO A 1 90 ? -3.112 -0.272 -7.144 1.00 89.62 90 PRO A O 1
ATOM 725 N N . PHE A 1 91 ? -1.506 -0.554 -5.593 1.00 93.19 91 PHE A N 1
ATOM 726 C CA . PHE A 1 91 ? -2.411 -0.478 -4.453 1.00 93.19 91 PHE A CA 1
ATOM 727 C C . PHE A 1 91 ? -2.696 0.983 -4.100 1.00 93.19 91 PHE A C 1
ATOM 729 O O . PHE A 1 91 ? -1.779 1.783 -3.889 1.00 93.19 91 PHE A O 1
ATOM 736 N N . CYS A 1 92 ? -3.976 1.333 -4.006 1.00 94.38 92 CYS A N 1
ATOM 737 C CA . CYS A 1 92 ? -4.415 2.669 -3.632 1.00 94.38 92 CYS A CA 1
ATOM 738 C C . CYS A 1 92 ? -5.527 2.610 -2.584 1.00 94.38 92 CYS A C 1
ATOM 740 O O . CYS A 1 92 ? -6.455 1.808 -2.703 1.00 94.38 92 CYS A O 1
ATOM 742 N N . ALA A 1 93 ? -5.477 3.511 -1.606 1.00 94.06 93 ALA A N 1
ATOM 743 C CA . ALA A 1 93 ? -6.467 3.626 -0.545 1.00 94.06 93 ALA A CA 1
ATOM 744 C C . ALA A 1 93 ? -6.937 5.076 -0.338 1.00 94.06 93 ALA A C 1
ATOM 746 O O . ALA A 1 93 ? -6.147 6.022 -0.319 1.00 94.06 93 ALA A O 1
ATOM 747 N N . GLY A 1 94 ? -8.247 5.252 -0.172 1.00 91.69 94 GLY A N 1
ATOM 748 C CA . GLY A 1 94 ? -8.888 6.539 0.075 1.00 91.69 94 GLY A CA 1
ATOM 749 C C . GLY A 1 94 ? -8.818 6.950 1.546 1.00 91.69 94 GLY A C 1
ATOM 750 O O . GLY A 1 94 ? -9.435 6.309 2.392 1.00 91.69 94 GLY A O 1
ATOM 751 N N . ILE A 1 95 ? -8.126 8.026 1.888 1.00 86.81 95 ILE A N 1
ATOM 752 C CA . ILE A 1 95 ? -8.066 8.548 3.260 1.00 86.81 95 ILE A CA 1
ATOM 753 C C . ILE A 1 95 ? -9.061 9.691 3.445 1.00 86.81 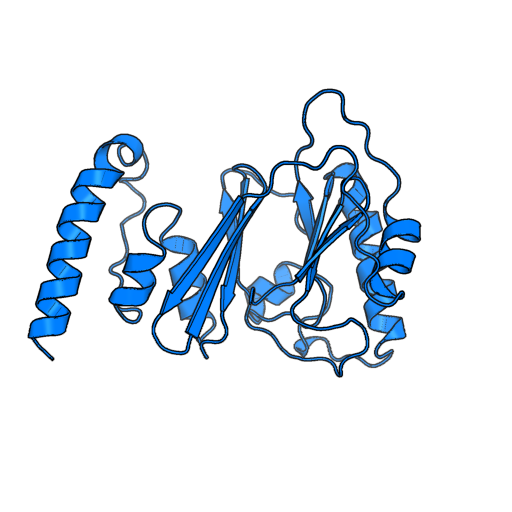95 ILE A C 1
ATOM 755 O O . ILE A 1 95 ? -9.341 10.454 2.519 1.00 86.81 95 ILE A O 1
ATOM 759 N N . LYS A 1 96 ? -9.610 9.822 4.654 1.00 83.75 96 LYS A N 1
ATOM 760 C CA . LYS A 1 96 ? -10.417 10.991 5.009 1.00 83.75 96 LYS A CA 1
ATOM 761 C C . LYS A 1 96 ? -9.497 12.152 5.350 1.00 83.75 96 LYS A C 1
ATOM 763 O O . LYS A 1 96 ? -8.541 11.991 6.105 1.00 83.75 96 LYS A O 1
ATOM 768 N N . LEU A 1 97 ? -9.809 13.322 4.808 1.00 79.88 97 LEU A N 1
ATOM 769 C CA . LEU A 1 97 ? -9.131 14.552 5.188 1.00 79.88 97 LEU A CA 1
ATOM 770 C C . LEU A 1 97 ? -9.757 15.165 6.442 1.00 79.88 97 LEU A C 1
ATOM 772 O O . LEU A 1 97 ? -10.962 15.002 6.663 1.00 79.88 97 LEU A O 1
ATOM 776 N N . PRO A 1 98 ? -8.968 15.911 7.235 1.00 77.44 98 PRO A N 1
ATOM 777 C CA . PRO A 1 98 ? -9.517 16.790 8.255 1.00 77.44 98 PRO A CA 1
ATOM 778 C C . PRO A 1 98 ? -10.514 17.785 7.650 1.00 77.44 98 PRO A C 1
ATOM 780 O O . PRO A 1 98 ? -10.375 18.215 6.501 1.00 77.44 98 PRO A O 1
ATOM 783 N N . ALA A 1 99 ? -11.516 18.175 8.439 1.00 76.75 99 ALA A N 1
ATOM 784 C CA . ALA A 1 99 ? -12.499 19.163 8.013 1.00 76.75 99 ALA A CA 1
ATOM 785 C C . ALA A 1 99 ? -11.814 20.477 7.588 1.00 76.75 99 ALA A C 1
ATOM 787 O O . ALA A 1 99 ? -10.915 20.966 8.269 1.00 76.75 99 ALA A O 1
ATOM 788 N N . GLY A 1 100 ? -12.248 21.046 6.460 1.00 76.56 100 GLY A N 1
ATOM 789 C CA . GLY A 1 100 ? -11.716 22.304 5.923 1.00 76.56 100 GLY A CA 1
ATOM 790 C C . GLY A 1 100 ? -10.474 22.172 5.032 1.00 76.56 100 GLY A C 1
ATOM 791 O O . GLY A 1 100 ? -10.094 23.154 4.400 1.00 76.56 100 GLY A O 1
ATOM 792 N N . VAL A 1 101 ? -9.870 20.985 4.914 1.00 77.81 101 VAL A N 1
ATOM 793 C CA . VAL A 1 101 ? -8.762 20.749 3.974 1.00 77.81 101 VAL A CA 1
ATOM 794 C C . VAL A 1 101 ? -9.326 20.426 2.590 1.00 77.81 101 VAL A C 1
ATOM 796 O O . VAL A 1 101 ? -10.054 19.448 2.421 1.00 77.81 101 VAL A O 1
ATOM 799 N N . GLN A 1 102 ? -8.985 21.236 1.585 1.00 74.81 102 GLN A N 1
ATOM 800 C CA . GLN A 1 102 ? -9.358 20.965 0.195 1.00 74.81 102 GLN A CA 1
ATOM 801 C C . GLN A 1 102 ? -8.376 20.009 -0.475 1.00 74.81 102 GLN A C 1
ATOM 803 O O . GLN A 1 102 ? -7.161 20.107 -0.297 1.00 74.81 102 GLN A O 1
ATOM 808 N N . ALA A 1 103 ? -8.921 19.099 -1.279 1.00 74.00 103 ALA A N 1
ATOM 809 C CA . ALA A 1 103 ? -8.169 18.140 -2.065 1.00 74.00 103 ALA A CA 1
ATOM 810 C C . ALA A 1 103 ? -7.486 18.835 -3.261 1.00 74.00 103 ALA A C 1
ATOM 812 O O . ALA A 1 103 ? -8.156 19.361 -4.146 1.00 74.00 103 ALA A O 1
ATOM 813 N N . THR A 1 104 ? -6.152 18.848 -3.302 1.00 75.19 104 THR A N 1
ATOM 814 C CA . THR A 1 104 ? -5.371 19.380 -4.437 1.00 75.19 104 THR A CA 1
ATOM 815 C C . THR A 1 104 ? -5.145 18.300 -5.482 1.00 75.19 104 THR A C 1
ATOM 817 O O . THR A 1 104 ? -4.863 17.171 -5.088 1.00 75.19 104 THR A O 1
ATOM 820 N N . ASP A 1 105 ? -5.208 18.613 -6.778 1.00 77.44 105 ASP A N 1
ATOM 821 C CA . ASP A 1 105 ? -5.000 17.617 -7.838 1.00 77.44 105 ASP A CA 1
ATOM 822 C C . ASP A 1 105 ? -3.631 16.917 -7.709 1.00 77.44 105 ASP A C 1
ATOM 824 O O . ASP A 1 105 ? -2.599 17.584 -7.834 1.00 77.44 105 ASP A O 1
ATOM 828 N N . PRO A 1 106 ? -3.587 15.603 -7.420 1.00 72.38 106 PRO A N 1
ATOM 829 C CA . PRO A 1 106 ? -2.347 14.979 -6.999 1.00 72.38 106 PRO A CA 1
ATOM 830 C C . PRO A 1 106 ? -1.524 14.464 -8.183 1.00 72.38 106 PRO A C 1
ATOM 832 O O . PRO A 1 106 ? -0.316 14.315 -8.057 1.00 72.38 106 PRO A O 1
ATOM 835 N N . GLU A 1 107 ? -2.134 14.205 -9.339 1.00 76.94 107 GLU A N 1
ATOM 836 C CA . GLU A 1 107 ? -1.514 13.449 -10.434 1.00 76.94 107 GLU A CA 1
ATOM 837 C C . GLU A 1 107 ? -0.196 14.053 -10.967 1.00 76.94 107 GLU A C 1
ATOM 839 O O . GLU A 1 107 ? 0.835 13.374 -10.890 1.00 76.94 107 GLU A O 1
ATOM 844 N N . PRO A 1 108 ? -0.143 15.317 -11.437 1.00 77.44 108 PRO A N 1
ATOM 845 C CA . PRO A 1 108 ? 1.103 15.887 -11.956 1.00 77.44 108 PRO A CA 1
ATOM 846 C C . PRO A 1 108 ? 2.179 16.030 -10.871 1.00 77.44 108 PRO A C 1
ATOM 848 O O . PRO A 1 108 ? 3.364 15.824 -11.138 1.00 77.44 108 PRO A O 1
ATOM 851 N N . ALA A 1 109 ? 1.774 16.330 -9.635 1.00 78.12 109 ALA A N 1
ATOM 852 C CA . ALA A 1 109 ? 2.689 16.480 -8.511 1.00 78.12 109 ALA A CA 1
ATOM 853 C C . ALA A 1 109 ? 3.275 15.130 -8.058 1.00 78.12 109 ALA A C 1
ATOM 855 O O . ALA A 1 109 ? 4.462 15.054 -7.748 1.00 78.12 109 ALA A O 1
ATOM 856 N N . ILE A 1 110 ? 2.476 14.056 -8.064 1.00 77.56 110 ILE A N 1
ATOM 857 C CA . ILE A 1 110 ? 2.914 12.693 -7.730 1.00 77.56 110 ILE A CA 1
ATOM 858 C C . ILE A 1 110 ? 3.950 12.216 -8.739 1.00 77.56 110 ILE A C 1
ATOM 860 O O . ILE A 1 110 ? 5.006 11.722 -8.343 1.00 77.56 110 ILE A O 1
ATOM 864 N N . LEU A 1 111 ? 3.664 12.377 -10.035 1.00 79.75 111 LEU A N 1
ATOM 865 C CA . LEU A 1 111 ? 4.598 11.978 -11.084 1.00 79.75 111 LEU A CA 1
ATOM 866 C C . LEU A 1 111 ? 5.920 12.738 -10.945 1.00 79.75 111 LEU A C 1
ATOM 868 O O . LEU A 1 111 ? 6.980 12.121 -10.986 1.00 79.75 111 LEU A O 1
ATOM 872 N N . ALA A 1 112 ? 5.872 14.052 -10.713 1.00 80.12 112 ALA A N 1
ATOM 873 C CA . ALA A 1 112 ? 7.075 14.851 -10.495 1.00 80.12 112 ALA A CA 1
ATOM 874 C C . ALA A 1 112 ? 7.867 14.396 -9.254 1.00 80.12 112 ALA A C 1
ATOM 876 O O . ALA A 1 112 ? 9.090 14.264 -9.325 1.00 80.12 112 ALA A O 1
ATOM 877 N N . ALA A 1 113 ? 7.182 14.115 -8.141 1.00 76.19 113 ALA A N 1
ATOM 878 C CA . ALA A 1 113 ? 7.805 13.699 -6.886 1.00 76.19 113 ALA A CA 1
ATOM 879 C C . ALA A 1 113 ? 8.443 12.303 -6.957 1.00 76.19 113 ALA A C 1
ATOM 881 O O . ALA A 1 113 ? 9.487 12.080 -6.352 1.00 76.19 113 ALA A O 1
ATOM 882 N N . LEU A 1 114 ? 7.837 11.364 -7.690 1.00 75.38 114 LEU A N 1
ATOM 883 C CA . LEU A 1 114 ? 8.356 9.999 -7.821 1.00 75.38 114 LEU A CA 1
ATOM 884 C C . LEU A 1 114 ? 9.454 9.861 -8.879 1.00 75.38 114 LEU A C 1
ATOM 886 O O . LEU A 1 114 ? 10.304 8.983 -8.751 1.00 75.38 114 LEU A O 1
ATOM 890 N N . LEU A 1 115 ? 9.453 10.719 -9.903 1.00 75.94 115 LEU A N 1
ATOM 891 C CA . LEU A 1 115 ? 10.445 10.694 -10.985 1.00 75.94 115 LEU A CA 1
ATOM 892 C C . LEU A 1 115 ? 11.692 11.537 -10.694 1.00 75.94 115 LEU A C 1
ATOM 894 O O . LEU A 1 115 ? 12.703 11.376 -11.375 1.00 75.94 115 LEU A O 1
ATOM 898 N N . SER A 1 116 ? 11.638 12.425 -9.701 1.00 68.81 116 SER A N 1
ATOM 899 C CA . SER A 1 116 ? 12.788 13.233 -9.290 1.00 68.81 116 SER A CA 1
ATOM 900 C C . SER A 1 116 ? 13.600 12.517 -8.198 1.00 68.81 116 SER A C 1
ATOM 902 O O . SER A 1 116 ? 13.015 11.831 -7.355 1.00 68.81 116 SER A O 1
ATOM 904 N N . PRO A 1 117 ? 14.941 12.674 -8.153 1.00 54.41 117 PRO A N 1
ATOM 905 C CA . PRO A 1 117 ? 15.736 12.258 -6.992 1.00 54.41 117 PRO A CA 1
ATOM 906 C C . PRO A 1 117 ? 15.185 12.920 -5.716 1.00 54.41 117 PRO A C 1
ATOM 908 O O . PRO A 1 117 ? 14.554 13.972 -5.826 1.00 54.41 117 PRO A O 1
ATOM 911 N N . PRO A 1 118 ? 15.374 12.325 -4.521 1.00 52.81 118 PRO A N 1
ATOM 912 C CA . PRO A 1 118 ? 14.568 12.624 -3.339 1.00 52.81 118 PRO A CA 1
ATOM 913 C C . PRO A 1 118 ? 14.739 14.078 -2.881 1.00 52.81 118 PRO A C 1
ATOM 915 O O . PRO A 1 118 ? 15.588 14.399 -2.055 1.00 52.81 118 PRO A O 1
ATOM 918 N N . ALA A 1 119 ? 13.900 14.966 -3.402 1.00 44.72 119 ALA A N 1
ATOM 919 C CA . ALA A 1 119 ? 13.609 16.248 -2.803 1.00 44.72 119 ALA A CA 1
ATOM 920 C C . ALA A 1 119 ? 12.454 15.994 -1.840 1.00 44.72 119 ALA A C 1
ATOM 922 O O . ALA A 1 119 ? 11.332 15.699 -2.252 1.00 44.72 119 ALA A O 1
ATOM 923 N N . PHE A 1 120 ? 12.749 16.032 -0.546 1.00 47.53 120 PHE A N 1
ATOM 924 C CA . PHE A 1 120 ? 11.728 15.977 0.487 1.00 47.53 120 PHE A CA 1
ATOM 925 C C . PHE A 1 120 ? 10.783 17.168 0.288 1.00 47.53 120 PHE A C 1
ATOM 927 O O . PHE A 1 120 ? 11.149 18.314 0.551 1.00 47.53 120 PHE A O 1
ATOM 934 N N . VAL A 1 121 ? 9.580 16.916 -0.226 1.00 50.09 121 VAL A N 1
ATOM 935 C CA . VAL A 1 121 ? 8.540 17.941 -0.302 1.00 50.09 121 VAL A CA 1
ATOM 936 C C . VAL A 1 121 ? 7.891 17.993 1.073 1.00 50.09 121 VAL A C 1
ATOM 938 O O . VAL A 1 121 ? 7.245 17.036 1.503 1.00 50.09 121 VAL A O 1
ATOM 941 N N . ALA A 1 122 ? 8.113 19.093 1.795 1.00 43.38 122 ALA A N 1
ATOM 942 C CA . ALA A 1 122 ? 7.486 19.306 3.090 1.00 43.38 122 ALA A CA 1
ATOM 943 C C . ALA A 1 122 ? 5.952 19.195 2.948 1.00 43.38 122 ALA A C 1
ATOM 945 O O . ALA A 1 122 ? 5.384 19.748 2.000 1.00 43.38 122 ALA A O 1
ATOM 946 N N . PRO A 1 123 ? 5.265 18.475 3.851 1.00 50.53 123 PRO A N 1
ATOM 947 C CA . PRO A 1 123 ? 3.838 18.229 3.717 1.00 50.53 123 PRO A CA 1
ATOM 948 C C . PRO A 1 123 ? 3.032 19.531 3.795 1.00 50.53 123 PRO A C 1
ATOM 950 O O . PRO A 1 123 ? 3.133 20.277 4.768 1.00 50.53 123 PRO A O 1
ATOM 953 N N . ALA A 1 124 ? 2.159 19.764 2.814 1.00 51.94 124 ALA A N 1
ATOM 954 C CA . ALA A 1 124 ? 1.037 20.683 2.976 1.00 51.94 124 ALA A CA 1
ATOM 955 C C . ALA A 1 124 ? -0.069 19.945 3.749 1.00 51.94 124 ALA A C 1
ATOM 957 O O . ALA A 1 124 ? -0.470 18.869 3.316 1.00 51.94 124 ALA A O 1
ATOM 958 N N . ALA A 1 125 ? -0.494 20.490 4.900 1.00 55.97 125 ALA A N 1
ATOM 959 C CA . ALA A 1 125 ? -1.634 20.045 5.725 1.00 55.97 125 ALA A CA 1
ATOM 960 C C . ALA A 1 125 ? -1.927 18.533 5.642 1.00 55.97 125 ALA A C 1
ATOM 962 O O . ALA A 1 125 ? -2.970 18.073 5.179 1.00 55.97 125 ALA A O 1
ATOM 963 N N . ALA A 1 126 ? -0.935 17.752 6.042 1.00 55.78 126 ALA A N 1
ATOM 964 C CA . ALA A 1 126 ? -0.939 16.317 5.910 1.00 55.78 126 ALA A CA 1
ATOM 965 C C . ALA A 1 126 ? -1.988 15.655 6.836 1.00 55.78 126 ALA A C 1
ATOM 967 O O . ALA A 1 126 ? -1.908 15.890 8.038 1.00 55.78 126 ALA A O 1
ATOM 968 N N . PRO A 1 127 ? -2.900 14.770 6.362 1.00 60.75 127 PRO A N 1
ATOM 969 C CA . PRO A 1 127 ? -3.549 13.807 7.256 1.00 60.75 127 PRO A CA 1
ATOM 970 C C . PRO A 1 127 ? -2.504 13.085 8.113 1.00 60.75 127 PRO A C 1
ATOM 972 O O . PRO A 1 127 ? -1.456 12.677 7.593 1.00 60.75 127 PRO A O 1
ATOM 975 N N . GLU A 1 128 ? -2.790 12.985 9.412 1.00 66.50 128 GLU A N 1
ATOM 976 C CA . GLU A 1 128 ? -1.926 12.364 10.413 1.00 66.50 128 GLU A CA 1
ATOM 977 C C . GLU A 1 128 ? -1.763 10.875 10.086 1.00 66.50 128 GLU A C 1
ATOM 979 O O . GLU A 1 128 ? -2.739 10.124 10.011 1.00 66.50 128 GLU A O 1
ATOM 984 N N . ILE A 1 129 ? -0.522 10.464 9.831 1.00 71.62 129 ILE A N 1
ATOM 985 C CA . ILE A 1 129 ? -0.150 9.062 9.646 1.00 71.62 129 ILE A CA 1
ATOM 986 C C . ILE A 1 129 ? 0.585 8.641 10.903 1.00 71.62 129 ILE A C 1
ATOM 988 O O . ILE A 1 129 ? 1.539 9.306 11.307 1.00 71.62 129 ILE A O 1
ATOM 992 N N . GLN A 1 130 ? 0.177 7.519 11.479 1.00 73.19 130 GLN A N 1
ATOM 993 C CA . GLN A 1 130 ? 0.904 6.917 12.586 1.00 73.19 130 GLN A CA 1
ATOM 994 C C . GLN A 1 130 ? 1.764 5.782 12.039 1.00 73.19 130 GLN A C 1
ATOM 996 O O . GLN A 1 130 ? 1.260 4.877 11.372 1.00 73.19 130 GLN A O 1
ATOM 1001 N N . LEU A 1 131 ? 3.063 5.853 12.314 1.00 73.06 131 LEU A N 1
ATOM 1002 C CA . LEU A 1 131 ? 4.014 4.783 12.049 1.00 73.06 131 LEU A CA 1
ATOM 1003 C C . LEU A 1 131 ? 4.390 4.135 13.378 1.00 73.06 131 LEU A C 1
ATOM 1005 O O . LEU A 1 131 ? 4.918 4.797 14.268 1.00 73.06 131 LEU A O 1
ATOM 1009 N N . GLU A 1 132 ? 4.162 2.833 13.474 1.00 71.12 132 GLU A N 1
ATOM 1010 C CA . GLU A 1 132 ? 4.733 1.975 14.505 1.00 71.12 132 GLU A CA 1
ATOM 1011 C C . GLU A 1 132 ? 5.748 1.055 13.822 1.00 71.12 132 GLU A C 1
ATOM 1013 O O . GLU A 1 132 ? 5.406 0.315 12.902 1.00 71.12 132 GLU A O 1
ATOM 1018 N N . SER A 1 133 ? 7.011 1.124 14.232 1.00 66.50 133 SER A N 1
ATOM 1019 C CA . SER A 1 133 ? 8.088 0.301 13.678 1.00 66.50 133 SER A CA 1
ATOM 1020 C C . SER A 1 133 ? 8.733 -0.475 14.811 1.00 66.50 133 SER A C 1
ATOM 1022 O O . SER A 1 133 ? 9.113 0.117 15.819 1.00 66.50 133 SER A O 1
ATOM 1024 N N . GLU A 1 134 ? 8.854 -1.786 14.632 1.00 65.06 134 GLU A N 1
ATOM 1025 C CA . GLU A 1 134 ? 9.497 -2.677 15.588 1.00 65.06 134 GLU A CA 1
ATOM 1026 C C . GLU A 1 134 ? 10.599 -3.461 14.879 1.00 65.06 134 GLU A C 1
ATOM 1028 O O . GLU A 1 134 ? 10.402 -4.030 13.799 1.00 65.06 134 GLU A O 1
ATOM 1033 N N . LYS A 1 135 ? 11.771 -3.520 15.512 1.00 62.97 135 LYS A N 1
ATOM 1034 C CA . LYS A 1 135 ? 12.888 -4.340 15.050 1.00 62.97 135 LYS A CA 1
ATOM 1035 C C . LYS A 1 135 ? 13.011 -5.573 15.938 1.00 62.97 135 LYS A C 1
ATOM 1037 O O . LYS A 1 135 ? 13.281 -5.447 17.130 1.00 62.97 135 LYS A O 1
ATOM 1042 N N . LEU A 1 136 ? 12.878 -6.760 15.352 1.00 55.62 136 LEU A N 1
ATOM 1043 C CA . LEU A 1 136 ? 13.085 -8.032 16.039 1.00 55.62 136 LEU A CA 1
ATOM 1044 C C . LEU A 1 136 ? 14.332 -8.717 15.473 1.00 55.62 136 LEU A C 1
ATOM 1046 O O . LEU A 1 136 ? 14.309 -9.233 14.359 1.00 55.62 136 LEU A O 1
ATOM 1050 N N . SER A 1 137 ? 15.410 -8.764 16.261 1.00 67.75 137 SER A N 1
ATOM 1051 C CA . SER A 1 137 ? 16.698 -9.339 15.843 1.00 67.75 137 SER A CA 1
ATOM 1052 C C . SER A 1 137 ? 17.252 -8.650 14.579 1.00 67.75 137 SER A C 1
ATOM 1054 O O . SER A 1 137 ? 17.652 -7.481 14.635 1.00 67.75 137 SER A O 1
ATOM 1056 N N . ASP A 1 138 ? 17.257 -9.349 13.442 1.00 70.69 138 ASP A N 1
ATOM 1057 C CA . ASP A 1 138 ? 17.700 -8.900 12.123 1.00 70.69 138 ASP A CA 1
ATOM 1058 C C . ASP A 1 138 ? 16.546 -8.445 11.214 1.00 70.69 138 ASP A C 1
ATOM 1060 O O . ASP A 1 138 ? 16.814 -7.993 10.104 1.00 70.69 138 ASP A O 1
ATOM 1064 N N . ARG A 1 139 ? 15.287 -8.543 11.669 1.00 73.62 139 ARG A N 1
ATOM 1065 C CA . ARG A 1 139 ? 14.089 -8.231 10.878 1.00 73.62 139 ARG A CA 1
ATOM 1066 C C . ARG A 1 139 ? 13.381 -6.973 11.339 1.00 73.62 139 ARG A C 1
ATOM 1068 O O . ARG A 1 139 ? 13.362 -6.639 12.525 1.00 73.62 139 ARG A O 1
ATOM 1075 N N . THR A 1 140 ? 12.747 -6.315 10.384 1.00 73.12 140 THR A N 1
ATOM 1076 C CA . THR A 1 140 ? 11.943 -5.113 10.588 1.00 73.12 140 THR A CA 1
ATOM 1077 C C . THR A 1 140 ? 10.487 -5.425 10.272 1.00 73.12 140 THR A C 1
ATOM 1079 O O . THR A 1 140 ? 10.177 -6.045 9.251 1.00 73.12 140 THR A O 1
ATOM 1082 N N . LEU A 1 141 ? 9.582 -4.994 11.147 1.00 74.38 141 LEU A N 1
ATOM 1083 C CA . LEU A 1 141 ? 8.148 -4.960 10.886 1.00 74.38 141 LEU A CA 1
ATOM 1084 C C . LEU A 1 141 ? 7.658 -3.528 11.072 1.00 74.38 141 LEU A C 1
ATOM 1086 O O . LEU A 1 141 ? 7.869 -2.915 12.116 1.00 74.38 141 LEU A O 1
ATOM 1090 N N . GLU A 1 142 ? 6.970 -3.014 10.064 1.00 80.06 142 GLU A N 1
ATOM 1091 C CA . GLU A 1 142 ? 6.358 -1.695 10.096 1.00 80.06 142 GLU A CA 1
ATOM 1092 C C . GLU A 1 142 ? 4.850 -1.799 9.974 1.00 80.06 142 GLU A C 1
ATOM 1094 O O . GLU A 1 142 ? 4.326 -2.508 9.111 1.00 80.06 142 GLU A O 1
ATOM 1099 N N . LEU A 1 143 ? 4.166 -1.044 10.823 1.00 81.88 143 LEU A N 1
ATOM 1100 C CA . LEU A 1 143 ? 2.739 -0.815 10.795 1.00 81.88 143 LEU A CA 1
ATOM 1101 C C . LEU A 1 143 ? 2.477 0.658 10.513 1.00 81.88 143 LEU A C 1
ATOM 1103 O O . LEU A 1 143 ? 2.747 1.540 11.325 1.00 81.88 143 LEU A O 1
ATOM 1107 N N . TRP A 1 144 ? 1.891 0.900 9.351 1.00 84.31 144 TRP A N 1
ATOM 1108 C CA . TRP A 1 144 ? 1.479 2.217 8.901 1.00 84.31 144 TRP A CA 1
ATOM 1109 C C . TRP A 1 144 ? -0.035 2.343 9.050 1.00 84.31 144 TRP A C 1
ATOM 1111 O O . TRP A 1 144 ? -0.789 1.556 8.470 1.00 84.31 144 TRP A O 1
ATOM 1121 N N . ARG A 1 145 ? -0.502 3.322 9.827 1.00 83.19 145 ARG A N 1
ATOM 1122 C CA . ARG A 1 145 ? -1.929 3.585 10.055 1.00 83.19 145 ARG A CA 1
ATOM 1123 C C . ARG A 1 145 ? -2.328 4.917 9.445 1.00 83.19 145 ARG A C 1
ATOM 1125 O O . ARG A 1 145 ? -1.708 5.946 9.710 1.00 83.19 145 ARG A O 1
ATOM 1132 N N . PHE A 1 146 ? -3.408 4.886 8.673 1.00 82.06 146 PHE A N 1
ATOM 1133 C CA . PHE A 1 146 ? -3.978 6.070 8.044 1.00 82.06 146 PHE A CA 1
ATOM 1134 C C . PHE A 1 146 ? -5.390 6.261 8.587 1.00 82.06 146 PHE A C 1
ATOM 1136 O O . PHE A 1 146 ? -6.334 5.590 8.163 1.00 82.06 146 PHE A O 1
ATOM 1143 N N . GLY A 1 147 ? -5.512 7.149 9.573 1.00 77.19 147 GLY A N 1
ATOM 1144 C CA . GLY A 1 147 ? -6.737 7.275 10.355 1.00 77.19 147 GLY A CA 1
ATOM 1145 C C . GLY A 1 147 ? -7.077 5.989 11.116 1.00 77.19 147 GLY A C 1
ATOM 1146 O O . GLY A 1 147 ? -6.202 5.217 11.511 1.00 77.19 147 GLY A O 1
ATOM 1147 N N . ASN A 1 148 ? -8.372 5.750 11.309 1.00 74.50 148 ASN A N 1
ATOM 1148 C CA . ASN A 1 148 ? -8.874 4.570 12.013 1.00 74.50 148 ASN A CA 1
ATOM 1149 C C . ASN A 1 148 ? -9.297 3.449 11.059 1.00 74.50 148 ASN A C 1
ATOM 1151 O O . ASN A 1 148 ? -9.609 2.347 11.515 1.00 74.50 148 ASN A O 1
ATOM 1155 N N . GLU A 1 149 ? -9.324 3.725 9.759 1.00 82.00 149 GLU A N 1
ATOM 1156 C CA . GLU A 1 149 ? -9.973 2.892 8.759 1.00 82.00 149 GLU A CA 1
ATOM 1157 C C . GLU A 1 149 ? -9.043 1.894 8.077 1.00 82.00 149 GLU A C 1
ATOM 1159 O O . GLU A 1 149 ? -9.505 0.807 7.731 1.00 82.00 149 GLU A O 1
ATOM 1164 N N . ILE A 1 150 ? -7.762 2.229 7.891 1.00 86.06 150 ILE A N 1
ATOM 1165 C CA . ILE A 1 150 ? -6.811 1.368 7.184 1.00 86.06 150 ILE A CA 1
ATOM 1166 C C . ILE A 1 150 ? -5.469 1.263 7.907 1.00 86.06 150 ILE A C 1
ATOM 1168 O O . ILE A 1 150 ? -4.923 2.225 8.450 1.00 86.06 150 ILE A O 1
ATOM 1172 N N . SER A 1 151 ? -4.934 0.048 7.913 1.00 86.56 151 SER A N 1
ATOM 1173 C CA . SER A 1 151 ? -3.615 -0.285 8.437 1.00 86.56 151 SER A CA 1
ATOM 1174 C C . SER A 1 151 ? -2.861 -1.142 7.429 1.00 86.56 151 SER A C 1
ATOM 1176 O O . SER A 1 151 ? -3.449 -2.020 6.801 1.00 86.56 151 SER A O 1
ATOM 1178 N N . CYS A 1 152 ? -1.571 -0.880 7.274 1.00 85.62 152 CYS A N 1
ATOM 1179 C CA . CYS A 1 152 ? -0.687 -1.523 6.312 1.00 85.62 152 CYS A CA 1
ATOM 1180 C C . CYS A 1 152 ? 0.509 -2.122 7.040 1.00 85.62 152 CYS A C 1
ATOM 1182 O O . CYS A 1 152 ? 1.061 -1.476 7.929 1.00 85.62 152 CYS A O 1
ATOM 1184 N N . PHE A 1 153 ? 0.905 -3.332 6.652 1.00 82.81 153 PHE A N 1
ATOM 1185 C CA . PHE A 1 153 ? 2.030 -4.040 7.252 1.00 82.81 153 PHE A CA 1
ATOM 1186 C C . PHE A 1 153 ? 3.104 -4.311 6.207 1.00 82.81 153 PHE A C 1
ATOM 1188 O O . PHE A 1 153 ? 2.802 -4.782 5.108 1.00 82.81 153 PHE A O 1
ATOM 1195 N N . ALA A 1 154 ? 4.354 -4.048 6.574 1.00 79.25 154 ALA A N 1
ATOM 1196 C CA . ALA A 1 154 ? 5.510 -4.310 5.731 1.00 79.25 154 ALA A CA 1
ATOM 1197 C C . ALA A 1 154 ? 6.630 -4.954 6.548 1.00 79.25 154 ALA A C 1
ATOM 1199 O O . ALA A 1 154 ? 6.888 -4.556 7.682 1.00 79.25 154 ALA A O 1
ATOM 1200 N N . THR A 1 155 ? 7.284 -5.968 5.984 1.00 76.88 155 THR A N 1
ATOM 1201 C CA . THR A 1 155 ? 8.390 -6.663 6.648 1.00 76.88 155 THR A CA 1
ATOM 1202 C C . THR A 1 155 ? 9.410 -7.197 5.650 1.00 76.88 155 THR A C 1
ATOM 1204 O O . THR A 1 155 ? 9.069 -7.503 4.509 1.00 76.88 155 THR A O 1
ATOM 1207 N N . ASP A 1 156 ? 10.658 -7.321 6.099 1.00 74.44 156 ASP A N 1
ATOM 1208 C CA . ASP A 1 156 ? 11.759 -8.013 5.413 1.00 74.44 156 ASP A CA 1
ATOM 1209 C C . ASP A 1 156 ? 11.851 -9.508 5.795 1.00 74.44 156 ASP A C 1
ATOM 1211 O O . ASP A 1 156 ? 12.767 -10.221 5.365 1.00 74.44 156 ASP A O 1
ATOM 1215 N N . ALA A 1 157 ? 10.920 -10.0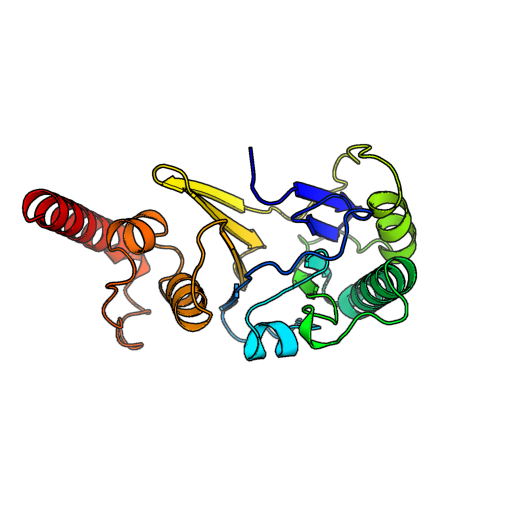07 6.615 1.00 74.62 157 ALA A N 1
ATOM 1216 C CA . ALA A 1 157 ? 10.797 -11.421 6.928 1.00 74.62 157 ALA A CA 1
ATOM 1217 C C . ALA A 1 157 ? 10.115 -12.177 5.766 1.00 74.62 157 ALA A C 1
ATOM 1219 O O . ALA A 1 157 ? 9.109 -11.702 5.231 1.00 74.62 157 ALA A O 1
ATOM 1220 N N . PRO A 1 158 ? 10.599 -13.378 5.389 1.00 71.81 158 PRO A N 1
ATOM 1221 C CA . PRO A 1 158 ? 10.028 -14.176 4.303 1.00 71.81 158 PRO A CA 1
ATOM 1222 C C . PRO A 1 158 ? 8.735 -14.872 4.756 1.00 71.81 158 PRO A C 1
ATOM 1224 O O . PRO A 1 158 ? 8.689 -16.084 4.970 1.00 71.81 158 PRO A O 1
ATOM 1227 N N . LEU A 1 159 ? 7.680 -14.088 4.960 1.00 73.38 159 LEU A N 1
ATOM 1228 C CA . LEU A 1 159 ? 6.389 -14.578 5.420 1.00 73.38 159 LEU A CA 1
ATOM 1229 C C . LEU A 1 159 ? 5.529 -15.060 4.254 1.00 73.38 159 LEU A C 1
ATOM 1231 O O . LEU A 1 159 ? 5.395 -14.402 3.227 1.00 73.38 159 LEU A O 1
ATOM 1235 N N . LEU A 1 160 ? 4.867 -16.196 4.455 1.00 76.19 160 LEU A N 1
ATOM 1236 C CA . LEU A 1 160 ? 3.846 -16.692 3.542 1.00 76.19 160 LEU A CA 1
ATOM 1237 C C . LEU A 1 160 ? 2.617 -15.761 3.558 1.00 76.19 160 LEU A C 1
ATOM 1239 O O . LEU A 1 160 ? 2.277 -15.224 4.618 1.00 76.19 160 LEU A O 1
ATOM 1243 N N . PRO A 1 161 ? 1.844 -15.672 2.457 1.00 77.56 161 PRO A N 1
ATOM 1244 C CA . PRO A 1 161 ? 0.623 -14.859 2.379 1.00 77.56 161 PRO A CA 1
ATOM 1245 C C . PRO A 1 161 ? -0.339 -15.046 3.563 1.00 77.56 161 PRO A C 1
ATOM 1247 O O . PRO A 1 161 ? -0.870 -14.090 4.127 1.00 77.56 161 PRO A O 1
ATOM 1250 N N . ARG A 1 162 ? -0.526 -16.294 4.012 1.00 76.56 162 ARG A N 1
ATOM 1251 C CA . ARG A 1 162 ? -1.367 -16.609 5.179 1.00 76.56 162 ARG A CA 1
ATOM 1252 C C . ARG A 1 162 ? -0.805 -16.070 6.498 1.00 76.56 162 ARG A C 1
ATOM 1254 O O . ARG A 1 162 ? -1.585 -15.759 7.390 1.00 76.56 162 ARG A O 1
ATOM 1261 N N . GLN A 1 163 ? 0.515 -15.988 6.651 1.00 76.62 163 GLN A N 1
ATOM 1262 C CA . GLN A 1 163 ? 1.157 -15.431 7.847 1.00 76.62 163 GLN A CA 1
ATOM 1263 C C . GLN A 1 163 ? 1.005 -13.904 7.881 1.00 76.62 163 GLN A C 1
ATOM 1265 O O . GLN A 1 163 ? 0.650 -13.359 8.921 1.00 76.62 163 GLN A O 1
ATOM 1270 N N . LEU A 1 164 ? 1.144 -13.235 6.733 1.00 74.62 164 LEU A N 1
ATOM 1271 C CA . LEU A 1 164 ? 0.914 -11.789 6.602 1.00 74.62 164 LEU A CA 1
ATOM 1272 C C . LEU A 1 164 ? -0.529 -11.391 6.932 1.00 74.62 164 LEU A C 1
ATOM 1274 O O . LEU A 1 164 ? -0.754 -10.438 7.678 1.00 74.62 164 LEU A O 1
ATOM 1278 N N . ARG A 1 165 ? -1.517 -12.160 6.458 1.00 75.19 165 ARG A N 1
ATOM 1279 C CA . ARG A 1 165 ? -2.924 -11.921 6.829 1.00 75.19 165 ARG A CA 1
ATOM 1280 C C . ARG A 1 165 ? -3.160 -12.101 8.323 1.00 75.19 165 ARG A C 1
ATOM 1282 O O . ARG A 1 165 ? -3.831 -11.282 8.938 1.00 75.19 165 ARG A O 1
ATOM 1289 N N . ARG A 1 166 ? -2.549 -13.122 8.934 1.00 74.06 166 ARG A N 1
ATOM 1290 C CA . ARG A 1 166 ? -2.645 -13.328 10.387 1.00 74.06 166 ARG A CA 1
ATOM 1291 C C . ARG A 1 166 ? -2.066 -12.153 11.170 1.00 74.06 166 ARG A C 1
ATOM 1293 O O . ARG A 1 166 ? -2.656 -11.784 12.177 1.00 74.06 166 ARG A O 1
ATOM 1300 N N . LEU A 1 167 ? -0.971 -11.548 10.706 1.00 71.44 167 LEU A N 1
ATOM 1301 C CA . LEU A 1 167 ? -0.438 -10.321 11.309 1.00 71.44 167 LEU A CA 1
ATOM 1302 C C . LEU A 1 167 ? -1.451 -9.173 11.242 1.00 71.44 167 LEU A C 1
ATOM 1304 O O . LEU A 1 167 ? -1.662 -8.482 12.236 1.00 71.44 167 LEU A O 1
ATOM 1308 N N . CYS A 1 168 ? -2.143 -9.025 10.112 1.00 69.81 168 CYS A N 1
ATOM 1309 C CA . CYS A 1 168 ? -3.193 -8.021 9.951 1.00 69.81 168 CYS A CA 1
ATOM 1310 C C . CYS A 1 168 ? -4.392 -8.268 10.889 1.00 69.81 168 CYS A C 1
ATOM 1312 O O . CYS A 1 168 ? -4.948 -7.325 11.466 1.00 69.81 168 CYS A O 1
ATOM 1314 N N . ASP A 1 169 ? -4.777 -9.531 11.085 1.00 67.31 169 ASP A N 1
ATOM 1315 C CA . ASP A 1 169 ? -5.946 -9.934 11.878 1.00 67.31 169 ASP A CA 1
ATOM 1316 C C . ASP A 1 169 ? -5.791 -9.691 13.388 1.00 67.31 169 ASP A C 1
ATOM 1318 O O . ASP A 1 169 ? -6.784 -9.404 14.064 1.00 67.31 169 ASP A O 1
ATOM 1322 N N . VAL A 1 170 ? -4.565 -9.721 13.920 1.00 61.28 170 VAL A N 1
ATOM 1323 C CA . VAL A 1 170 ? -4.279 -9.521 15.359 1.00 61.28 170 VAL A CA 1
ATOM 1324 C C . VAL A 1 170 ? -4.651 -8.110 15.833 1.00 61.28 170 VAL A C 1
ATOM 1326 O O . VAL A 1 170 ? -4.965 -7.906 17.003 1.00 61.28 170 VAL A O 1
ATOM 1329 N N . GLY A 1 171 ? -4.753 -7.147 14.913 1.00 55.38 171 GLY A N 1
ATOM 1330 C CA . GLY A 1 171 ? -5.245 -5.803 15.215 1.00 55.38 171 GLY A CA 1
ATOM 1331 C C . GLY A 1 171 ? -4.282 -4.973 16.069 1.00 55.38 171 GLY A C 1
ATOM 1332 O O . GLY A 1 171 ? -3.144 -5.363 16.309 1.00 55.38 171 GLY A O 1
ATOM 1333 N N . ASN A 1 172 ? -4.756 -3.796 16.500 1.00 49.12 172 ASN A N 1
ATOM 1334 C CA . ASN A 1 172 ? -3.975 -2.725 17.145 1.00 49.12 172 ASN A CA 1
ATOM 1335 C C . ASN A 1 172 ? -3.128 -3.144 18.358 1.00 49.12 172 ASN A C 1
ATOM 1337 O O . ASN A 1 172 ? -2.238 -2.392 18.737 1.00 49.12 172 ASN A O 1
ATOM 1341 N N . ALA A 1 173 ? -3.439 -4.266 19.009 1.00 46.97 173 ALA A N 1
ATOM 1342 C CA . ALA A 1 173 ? -2.972 -4.513 20.364 1.00 46.97 173 ALA A CA 1
ATOM 1343 C C . ALA A 1 173 ? -1.573 -5.121 20.457 1.00 46.97 173 ALA A C 1
ATOM 1345 O O . ALA A 1 173 ? -0.993 -5.058 21.539 1.00 46.97 173 ALA A O 1
ATOM 1346 N N . SER A 1 174 ? -1.012 -5.761 19.422 1.00 54.03 174 SER A N 1
ATOM 1347 C CA . SER A 1 174 ? 0.241 -6.491 19.667 1.00 54.03 174 SER A CA 1
ATOM 1348 C C . SER A 1 174 ? 1.070 -6.852 18.432 1.00 54.03 174 SER A C 1
ATOM 1350 O O . SER A 1 174 ? 1.218 -8.026 18.080 1.00 54.03 174 SER A O 1
ATOM 1352 N N . LEU A 1 175 ? 1.703 -5.844 17.831 1.00 52.75 175 LEU A N 1
ATOM 1353 C CA . LEU A 1 175 ? 2.800 -6.047 16.880 1.00 52.75 175 LEU A CA 1
ATOM 1354 C C . LEU A 1 175 ? 3.929 -6.887 17.518 1.00 52.75 175 LEU A C 1
ATOM 1356 O O . LEU A 1 175 ? 4.379 -7.878 16.948 1.00 52.75 175 LEU A O 1
ATOM 1360 N N . THR A 1 176 ? 4.274 -6.567 18.769 1.00 50.12 176 THR A N 1
ATOM 1361 C CA . THR A 1 176 ? 5.262 -7.271 19.604 1.00 50.12 176 THR A CA 1
ATOM 1362 C C . THR A 1 176 ? 4.889 -8.734 19.887 1.00 50.12 176 THR A C 1
ATOM 1364 O O . THR A 1 176 ? 5.766 -9.592 19.901 1.00 50.12 176 THR A O 1
ATOM 1367 N N . LEU A 1 177 ? 3.600 -9.061 20.056 1.00 50.22 177 LEU A N 1
ATOM 1368 C CA . LEU A 1 177 ? 3.143 -10.432 20.343 1.00 50.22 177 LEU A CA 1
ATOM 1369 C C . LEU A 1 177 ? 3.122 -11.325 19.106 1.00 50.22 177 LEU A C 1
ATOM 1371 O O . LEU A 1 177 ? 3.498 -12.496 19.156 1.00 50.22 177 LEU A O 1
ATOM 1375 N N . ALA A 1 178 ? 2.637 -10.790 17.985 1.00 53.28 178 ALA A N 1
ATOM 1376 C CA . ALA A 1 178 ? 2.579 -11.557 16.752 1.00 53.28 178 ALA A CA 1
ATOM 1377 C C . ALA A 1 178 ? 3.990 -11.948 16.279 1.00 53.28 178 ALA A C 1
ATOM 1379 O O . ALA A 1 178 ? 4.187 -13.035 15.728 1.00 53.28 178 ALA A O 1
ATOM 1380 N N . LEU A 1 179 ? 4.958 -11.082 16.588 1.00 51.78 179 LEU A N 1
ATOM 1381 C CA . LEU A 1 179 ? 6.386 -11.283 16.405 1.00 51.78 179 LEU A CA 1
ATOM 1382 C C . LEU A 1 179 ? 7.010 -12.238 17.442 1.00 51.78 179 LEU A C 1
ATOM 1384 O O . LEU A 1 179 ? 7.703 -13.173 17.043 1.00 51.78 179 LEU A O 1
ATOM 1388 N N . SER A 1 180 ? 6.748 -12.072 18.747 1.00 48.81 180 SER A N 1
ATOM 1389 C CA . SER A 1 180 ? 7.342 -12.914 19.805 1.00 48.81 180 SER A CA 1
ATOM 1390 C C . SER A 1 180 ? 6.877 -14.374 19.767 1.00 48.81 180 SER A C 1
ATOM 1392 O O . SER A 1 180 ? 7.628 -15.271 20.143 1.00 48.81 180 SER A O 1
ATOM 1394 N N . LEU A 1 181 ? 5.669 -14.637 19.261 1.00 50.16 181 LEU A N 1
ATOM 1395 C CA . LEU A 1 181 ? 5.100 -15.984 19.163 1.00 50.16 181 LEU A CA 1
ATOM 1396 C C . LEU A 1 181 ? 5.448 -16.725 17.861 1.00 50.16 181 LEU A C 1
ATOM 1398 O O . LEU A 1 181 ? 4.920 -17.816 17.632 1.00 50.16 181 LEU A O 1
ATOM 1402 N N . GLY A 1 182 ? 6.274 -16.159 16.970 1.00 49.56 182 GLY A N 1
ATOM 1403 C CA . GLY A 1 182 ? 6.744 -16.849 15.760 1.00 49.56 182 GLY A CA 1
ATOM 1404 C C . GLY A 1 182 ? 5.615 -17.441 14.902 1.00 49.56 182 GLY A C 1
ATOM 1405 O O . GLY A 1 182 ? 5.700 -18.588 14.465 1.00 49.56 182 GLY A O 1
ATOM 1406 N N . ASN A 1 183 ? 4.523 -16.694 14.692 1.00 47.12 183 ASN A N 1
ATOM 1407 C CA . ASN A 1 183 ? 3.310 -17.147 13.990 1.00 47.12 183 ASN A CA 1
ATOM 1408 C C . ASN A 1 183 ? 2.468 -18.238 14.700 1.00 47.12 183 ASN A C 1
ATOM 1410 O O . ASN A 1 183 ? 1.627 -18.878 14.055 1.00 47.12 183 ASN A O 1
ATOM 1414 N N . ARG A 1 184 ? 2.593 -18.447 16.017 1.00 45.06 184 ARG A N 1
ATOM 1415 C CA . ARG A 1 184 ? 1.745 -19.378 16.801 1.00 45.06 184 ARG A CA 1
ATOM 1416 C C . ARG A 1 184 ? 0.514 -18.723 17.443 1.00 45.06 184 ARG A C 1
ATOM 1418 O O . ARG A 1 184 ? 0.104 -19.093 18.533 1.00 45.06 184 ARG A O 1
ATOM 1425 N N . LEU A 1 185 ? -0.110 -17.761 16.769 1.00 44.31 185 LEU A N 1
ATOM 1426 C CA . LEU A 1 185 ? -1.295 -17.080 17.303 1.00 44.31 185 LEU A CA 1
ATOM 1427 C C . LEU A 1 185 ? -2.562 -17.959 17.241 1.00 44.31 185 LEU A C 1
ATOM 1429 O O . LEU A 1 185 ? -2.941 -18.370 16.133 1.00 44.31 185 LEU A O 1
ATOM 1433 N N . PRO A 1 186 ? -3.250 -18.212 18.372 1.00 41.78 186 PRO A N 1
ATOM 1434 C CA . PRO A 1 186 ? -4.587 -18.799 18.387 1.00 41.78 186 PRO A CA 1
ATOM 1435 C C . PRO A 1 186 ? -5.598 -17.839 17.744 1.00 41.78 186 PRO A C 1
ATOM 1437 O O . PRO A 1 186 ? -5.494 -16.622 17.887 1.00 41.78 186 PRO A O 1
ATOM 1440 N N . ARG A 1 187 ? -6.607 -18.368 17.039 1.00 41.34 187 ARG A N 1
ATOM 1441 C CA . ARG A 1 187 ? -7.716 -17.549 16.519 1.00 41.34 187 ARG A CA 1
ATOM 1442 C C . ARG A 1 187 ? -8.502 -16.960 17.693 1.00 41.34 187 ARG A C 1
ATOM 1444 O O . ARG A 1 187 ? -9.240 -17.693 18.351 1.00 41.34 187 ARG A O 1
ATOM 1451 N N . LEU A 1 188 ? -8.412 -15.650 17.913 1.00 40.72 188 LEU A N 1
ATOM 1452 C CA . LEU A 1 188 ? -9.383 -14.950 18.751 1.00 40.72 188 LEU A CA 1
ATOM 1453 C C . LEU A 1 188 ? -10.737 -14.987 18.031 1.00 40.72 188 LEU A C 1
ATOM 1455 O O . LEU A 1 188 ? -10.887 -14.465 16.926 1.00 40.72 188 LEU A O 1
ATOM 1459 N N . ARG A 1 189 ? -11.713 -15.688 18.622 1.00 36.66 189 ARG A N 1
ATOM 1460 C CA . ARG A 1 189 ? -13.076 -15.774 18.083 1.00 36.66 189 ARG A CA 1
ATOM 1461 C C . ARG A 1 189 ? -13.684 -14.372 18.036 1.00 36.66 189 ARG A C 1
ATOM 1463 O O . ARG A 1 189 ? -13.659 -13.634 19.017 1.00 36.66 189 ARG A O 1
ATOM 1470 N N . THR A 1 190 ? -14.298 -14.061 16.903 1.00 38.09 190 THR A N 1
ATOM 1471 C CA . THR A 1 190 ? -14.898 -12.786 16.479 1.00 38.09 190 THR A CA 1
ATOM 1472 C C . THR A 1 190 ? -15.976 -12.194 17.407 1.00 38.09 190 THR A C 1
ATOM 1474 O O . THR A 1 190 ? -16.480 -11.115 17.124 1.00 38.09 190 THR A O 1
ATOM 1477 N N . GLY A 1 191 ? -16.320 -12.845 18.524 1.00 34.47 191 GLY A N 1
ATOM 1478 C CA . GLY A 1 191 ? -17.353 -12.394 19.466 1.00 34.47 191 GLY A CA 1
ATOM 1479 C C . GLY A 1 191 ? -16.881 -11.470 20.598 1.00 34.47 191 GLY A C 1
ATOM 1480 O O . GLY A 1 191 ? -17.723 -10.904 21.284 1.00 34.47 191 GLY A O 1
ATOM 1481 N N . ALA A 1 192 ? -15.572 -11.292 20.812 1.00 35.88 192 ALA A N 1
ATOM 1482 C CA . ALA A 1 192 ? -15.039 -10.550 21.970 1.00 35.88 192 ALA A CA 1
ATOM 1483 C C . ALA A 1 192 ? -14.627 -9.089 21.678 1.00 35.88 192 ALA A C 1
ATOM 1485 O O . ALA A 1 192 ? -14.113 -8.394 22.552 1.00 35.88 192 ALA A O 1
ATOM 1486 N N . LEU A 1 193 ? -14.852 -8.593 20.456 1.00 39.78 193 LEU A N 1
ATOM 1487 C CA . LEU A 1 193 ? -14.367 -7.276 20.009 1.00 39.78 193 LEU A CA 1
ATOM 1488 C C . LEU A 1 193 ? -15.074 -6.081 20.679 1.00 39.78 193 LEU A C 1
ATOM 1490 O O . LEU A 1 193 ? -14.531 -4.982 20.669 1.00 39.78 193 LEU A O 1
ATOM 1494 N N . GLY A 1 194 ? -16.244 -6.289 21.294 1.00 31.41 194 GLY A N 1
ATOM 1495 C CA . GLY A 1 194 ? -17.003 -5.231 21.974 1.00 31.41 194 GLY A CA 1
ATOM 1496 C C . GLY A 1 194 ? -16.499 -4.865 23.377 1.00 31.41 194 GLY A C 1
ATOM 1497 O O . GLY A 1 194 ? -16.838 -3.799 23.873 1.00 31.41 194 GLY A O 1
ATOM 1498 N N . GLN A 1 195 ? -15.682 -5.714 24.012 1.00 34.06 195 GLN A N 1
ATOM 1499 C CA . GLN A 1 195 ? -15.159 -5.493 25.375 1.00 34.06 195 GLN A CA 1
ATOM 1500 C C . GLN A 1 195 ? -13.639 -5.239 25.412 1.00 34.06 195 GLN A C 1
ATOM 1502 O O . GLN A 1 195 ? -13.062 -5.009 26.472 1.00 34.06 195 GLN A O 1
ATOM 1507 N N . ALA A 1 196 ? -12.971 -5.254 24.254 1.00 38.22 196 ALA A N 1
ATOM 1508 C CA . ALA A 1 196 ? -11.512 -5.307 24.161 1.00 38.22 196 ALA A CA 1
ATOM 1509 C C . ALA A 1 196 ? -10.785 -3.957 24.331 1.00 38.22 196 ALA A C 1
ATOM 1511 O O . ALA A 1 196 ? -9.561 -3.948 24.419 1.00 38.22 196 ALA A O 1
ATOM 1512 N N . GLN A 1 197 ? -11.489 -2.820 24.402 1.00 36.66 197 GLN A N 1
ATOM 1513 C CA . GLN A 1 197 ? -10.821 -1.518 24.570 1.00 36.66 197 GLN A CA 1
ATOM 1514 C C . GLN A 1 197 ? -10.278 -1.291 25.989 1.00 36.66 197 GLN A C 1
ATOM 1516 O O . GLN A 1 197 ? -9.218 -0.692 26.124 1.00 36.66 197 GLN A O 1
ATOM 1521 N N . SER A 1 198 ? -10.929 -1.816 27.034 1.00 34.47 198 SER A N 1
ATOM 1522 C CA . SER A 1 198 ? -10.433 -1.756 28.423 1.00 34.47 198 SER A CA 1
ATOM 1523 C C . SER A 1 198 ? -9.699 -3.027 28.867 1.00 34.47 198 SER A C 1
ATOM 1525 O O . SER A 1 198 ? -9.014 -3.016 29.882 1.00 34.47 198 SER A O 1
ATOM 1527 N N . ALA A 1 199 ? -9.814 -4.122 28.108 1.00 37.91 199 ALA A N 1
ATOM 1528 C CA . ALA A 1 199 ? -9.102 -5.377 28.365 1.00 37.91 199 ALA A CA 1
ATOM 1529 C C . ALA A 1 199 ? -7.700 -5.428 27.722 1.00 37.91 199 ALA A C 1
ATOM 1531 O O . ALA A 1 199 ? -6.960 -6.381 27.949 1.00 37.91 199 ALA A O 1
ATOM 1532 N N . SER A 1 200 ? -7.327 -4.414 26.930 1.00 43.31 200 SER A N 1
ATOM 1533 C CA . SER A 1 200 ? -6.082 -4.398 26.154 1.00 43.31 200 SER A CA 1
ATOM 1534 C C . SER A 1 200 ? -4.825 -4.494 27.024 1.00 43.31 200 SER A C 1
ATOM 1536 O O . SER A 1 200 ? -3.897 -5.181 26.625 1.00 43.31 200 SER A O 1
ATOM 1538 N N . GLU A 1 201 ? -4.775 -3.866 28.205 1.00 38.44 201 GLU A N 1
ATOM 1539 C CA . GLU A 1 201 ? -3.578 -3.889 29.070 1.00 38.44 201 GLU A CA 1
ATOM 1540 C C . GLU A 1 201 ? -3.419 -5.197 29.860 1.00 38.44 201 GLU A C 1
ATOM 1542 O O . GLU A 1 201 ? -2.310 -5.721 29.975 1.00 38.44 201 GLU A O 1
ATOM 1547 N N . ALA A 1 202 ? -4.518 -5.762 30.370 1.00 39.16 202 ALA A N 1
ATOM 1548 C CA . ALA A 1 202 ? -4.489 -7.031 31.103 1.00 39.16 202 ALA A CA 1
ATOM 1549 C C . ALA A 1 202 ? -4.148 -8.202 30.171 1.00 39.16 202 ALA A C 1
ATOM 1551 O O . ALA A 1 202 ? -3.283 -9.019 30.480 1.00 39.16 202 ALA A O 1
ATOM 1552 N N . VAL A 1 203 ? -4.759 -8.208 28.983 1.00 43.50 203 VAL A N 1
ATOM 1553 C CA . VAL A 1 203 ? -4.466 -9.180 27.927 1.00 43.50 203 VAL A CA 1
ATOM 1554 C C . VAL A 1 203 ? -3.023 -9.016 27.439 1.00 43.50 203 VAL A C 1
ATOM 1556 O O . VAL A 1 203 ? -2.333 -10.009 27.255 1.00 43.50 203 VAL A O 1
ATOM 1559 N N . PHE A 1 204 ? -2.515 -7.788 27.302 1.00 40.97 204 PHE A N 1
ATOM 1560 C CA . PHE A 1 204 ? -1.118 -7.529 26.933 1.00 40.97 204 PHE A CA 1
ATOM 1561 C C . PHE A 1 204 ? -0.116 -8.018 27.992 1.00 40.97 204 PHE A C 1
ATOM 1563 O O . PHE A 1 204 ? 0.897 -8.620 27.640 1.00 40.97 204 PHE A O 1
ATOM 1570 N N . THR A 1 205 ? -0.417 -7.832 29.280 1.00 44.38 205 THR A N 1
ATOM 1571 C CA . THR A 1 205 ? 0.439 -8.285 30.391 1.00 44.38 205 THR A CA 1
ATOM 1572 C C . THR A 1 205 ? 0.488 -9.813 30.488 1.00 44.38 205 THR A C 1
ATOM 1574 O O . THR A 1 205 ? 1.575 -10.381 30.587 1.00 44.38 205 THR A O 1
ATOM 1577 N N . GLU A 1 206 ? -0.658 -10.497 30.387 1.00 44.22 206 GLU A N 1
ATOM 1578 C CA . GLU A 1 206 ? -0.701 -11.970 30.349 1.00 44.22 206 GLU A CA 1
ATOM 1579 C C . GLU A 1 206 ? 0.044 -12.531 29.132 1.00 44.22 206 GLU A C 1
ATOM 1581 O O . GLU A 1 206 ? 0.740 -13.542 29.219 1.00 44.22 206 GLU A O 1
ATOM 1586 N N . LEU A 1 207 ? -0.064 -11.859 27.987 1.00 43.75 207 LEU A N 1
ATOM 1587 C CA . LEU A 1 207 ? 0.540 -12.309 26.739 1.00 43.75 207 LEU A CA 1
ATOM 1588 C C . LEU A 1 207 ? 2.060 -12.077 26.682 1.00 43.75 207 LEU A C 1
ATOM 1590 O O . LEU A 1 207 ? 2.767 -12.871 26.059 1.00 43.75 207 LEU A O 1
ATOM 1594 N N . LEU A 1 208 ? 2.578 -11.050 27.367 1.00 44.44 208 LEU A N 1
ATOM 1595 C CA . LEU A 1 208 ? 4.017 -10.869 27.593 1.00 44.44 208 LEU A CA 1
ATOM 1596 C C . LEU A 1 208 ? 4.587 -11.947 28.523 1.00 44.44 208 LEU A C 1
ATOM 1598 O O . LEU A 1 208 ? 5.631 -12.518 28.210 1.00 44.44 208 LEU A O 1
ATOM 1602 N N . ALA A 1 209 ? 3.875 -12.288 29.603 1.00 45.44 209 ALA A N 1
ATOM 1603 C CA . ALA A 1 209 ? 4.279 -13.367 30.506 1.00 45.44 209 ALA A CA 1
ATOM 1604 C C . ALA A 1 209 ? 4.370 -14.718 29.771 1.00 45.44 209 ALA A C 1
ATOM 1606 O O . ALA A 1 209 ? 5.356 -15.442 29.910 1.00 45.44 209 ALA A O 1
ATOM 1607 N N . LEU A 1 210 ? 3.398 -15.011 28.900 1.00 42.84 210 LEU A N 1
ATOM 1608 C CA . LEU A 1 210 ? 3.382 -16.233 28.091 1.00 42.84 210 LEU A CA 1
ATOM 1609 C C . LEU A 1 210 ? 4.529 -16.283 27.063 1.00 42.84 210 LEU A C 1
ATOM 1611 O O . LEU A 1 210 ? 5.084 -17.346 26.781 1.00 42.84 210 LEU A O 1
ATOM 1615 N N . ALA A 1 211 ? 4.888 -15.135 26.480 1.00 42.78 211 ALA A N 1
ATOM 1616 C CA . ALA A 1 211 ? 6.005 -15.035 25.543 1.00 42.78 211 ALA A CA 1
ATOM 1617 C C . ALA A 1 211 ? 7.359 -15.271 26.233 1.00 42.78 211 ALA A C 1
ATOM 1619 O O . ALA A 1 211 ? 8.256 -15.854 25.622 1.00 42.78 211 ALA A O 1
ATOM 1620 N N . ASP A 1 212 ? 7.509 -14.856 27.491 1.00 43.50 212 ASP A N 1
ATOM 1621 C CA . ASP A 1 212 ? 8.731 -15.083 28.263 1.00 43.50 212 ASP A CA 1
ATOM 1622 C C . ASP A 1 212 ? 8.841 -16.524 28.788 1.00 43.50 212 ASP A C 1
ATOM 1624 O O . ASP A 1 212 ? 9.931 -17.094 28.729 1.00 43.50 212 ASP A O 1
ATOM 1628 N N . GLU A 1 213 ? 7.737 -17.173 29.173 1.00 42.22 213 GLU A N 1
ATOM 1629 C CA . GLU A 1 213 ? 7.726 -18.617 29.476 1.00 42.22 213 GLU A CA 1
ATOM 1630 C C . GLU A 1 213 ? 8.152 -19.465 28.266 1.00 42.22 213 GLU A C 1
ATOM 1632 O O . GLU A 1 213 ? 8.952 -20.398 28.385 1.00 42.22 213 GLU A O 1
ATOM 1637 N N . LEU A 1 214 ? 7.670 -19.120 27.069 1.00 39.69 214 LEU A N 1
ATOM 1638 C CA . LEU A 1 214 ? 8.006 -19.846 25.842 1.00 39.69 214 LEU A CA 1
ATOM 1639 C C . LEU A 1 214 ? 9.470 -19.661 25.415 1.00 39.69 214 LEU A C 1
ATOM 1641 O O . LEU A 1 214 ? 10.041 -20.587 24.844 1.00 39.69 214 LEU A O 1
ATOM 1645 N N . LYS A 1 215 ? 10.094 -18.514 25.718 1.00 43.31 215 LYS A N 1
ATOM 1646 C CA . LYS A 1 215 ? 11.540 -18.295 25.515 1.00 43.31 215 LYS A CA 1
ATOM 1647 C C . LYS A 1 215 ? 12.402 -19.093 26.491 1.00 43.31 215 LYS A C 1
ATOM 1649 O O . LYS A 1 215 ? 13.518 -19.444 26.141 1.00 43.31 215 LYS A O 1
ATOM 1654 N N . GLN A 1 216 ? 11.910 -19.350 27.702 1.00 42.88 216 GLN A N 1
ATOM 1655 C CA . GLN A 1 216 ? 12.624 -20.141 28.713 1.00 42.88 216 GLN A CA 1
ATOM 1656 C C . GLN A 1 216 ? 12.509 -21.654 28.474 1.00 42.88 216 GLN A C 1
ATOM 1658 O O . GLN A 1 216 ? 13.262 -22.432 29.054 1.00 42.88 216 GLN A O 1
ATOM 1663 N N . SER A 1 217 ? 11.568 -22.065 27.623 1.00 37.56 217 SER A N 1
ATOM 1664 C CA . SER A 1 217 ? 11.263 -23.466 27.312 1.00 37.56 217 SER A CA 1
ATOM 1665 C C . SER A 1 217 ? 11.936 -23.982 26.026 1.00 37.56 217 SER A C 1
ATOM 1667 O O . SER A 1 217 ? 11.683 -25.123 25.634 1.00 37.56 217 SER A O 1
ATOM 1669 N N . ALA A 1 218 ? 12.731 -23.146 25.348 1.00 37.22 218 ALA A N 1
ATOM 1670 C CA . ALA A 1 218 ? 13.442 -23.435 24.098 1.00 37.22 218 ALA A CA 1
ATOM 1671 C C . ALA A 1 218 ? 14.959 -23.362 24.312 1.00 37.22 218 ALA A C 1
ATOM 1673 O O . ALA A 1 218 ? 15.666 -24.172 23.672 1.00 37.22 218 ALA A O 1
#

Sequence (218 aa):
MPLLDLIAVGNCRILRWEAWNAPAGRWFFSYRTRGDYRWLMGHAVVDEFATVSGPLFFSPADQLGKIYNAGISLGHRRDPEMAVDQGWPPFCAGIKLPAGVQATDPEPAILAALLSPPAFVAPAAAPEIQLESEKLSDRTLELWRFGNEISCFATDAPLLPRQLRRLCDVGNASLTLALSLGNRLPRLRTGALGQAQSASEAVFTELLALADELKQSA